Protein AF-A0A0N4U689-F1 (afdb_monomer)

InterPro domains:
  IPR001452 SH3 domain [PF00018] (206-251)
  IPR001452 SH3 domain [PR00452] (203-213)
  IPR001452 SH3 domain [PR00452] (217-232)
  IPR001452 SH3 domain [PR00452] (234-243)
  IPR001452 SH3 domain [PR00452] (245-257)
  IPR001452 SH3 domain [PS50002] (200-259)
  IPR001452 SH3 domain [SM00326] (203-258)
  IPR002014 VHS domain [PF00790] (9-142)
  IPR002014 VHS domain [PS50179] (18-147)
  IPR002014 VHS domain [SM00288] (11-143)
  IPR008942 ENTH/VHS [G3DSA:1.25.40.90] (4-164)
  IPR008942 ENTH/VHS [SSF48464] (10-146)
  IPR036028 SH3-like domain superfamily [SSF50044] (187-255)
  IPR050670 Signal Transducing Adapter Molecule [PTHR45929] (1-345)

Nearest PDB structures (foldseek):
  3ldz-assembly4_D  TM=9.264E-01  e=2.600E-11  Homo sapiens
  8dgo-assembly1_B  TM=8.936E-01  e=4.960E-05  Homo sapiens
  5vei-assembly1_A  TM=6.795E-01  e=3.810E-05  Homo sapiens
  2ed0-assembly1_A  TM=6.882E-01  e=1.584E-04  Homo sapiens
  2dx1-assembly1_A  TM=6.577E-01  e=4.096E-04  Homo sapiens

Structure (mmCIF, N/CA/C/O backbone):
data_AF-A0A0N4U689-F1
#
_entry.id   AF-A0A0N4U689-F1
#
loop_
_atom_site.group_PDB
_atom_site.id
_atom_site.type_symbol
_atom_site.label_atom_id
_atom_site.label_alt_id
_atom_site.label_comp_id
_atom_site.label_asym_id
_atom_site.label_entity_id
_atom_site.label_seq_id
_atom_site.pdbx_PDB_ins_code
_atom_site.Cartn_x
_atom_site.Cartn_y
_atom_site.Cartn_z
_atom_site.occupancy
_atom_site.B_iso_or_equiv
_atom_site.auth_seq_id
_atom_site.auth_comp_id
_atom_site.auth_asym_id
_atom_site.auth_atom_id
_atom_site.pdbx_PDB_model_num
ATOM 1 N N . MET A 1 1 ? -44.168 -10.523 7.887 1.00 41.53 1 MET A N 1
ATOM 2 C CA . MET A 1 1 ? -43.590 -9.314 8.520 1.00 41.53 1 MET A CA 1
ATOM 3 C C . MET A 1 1 ? -42.091 -9.529 8.543 1.00 41.53 1 MET A C 1
ATOM 5 O O . MET A 1 1 ? -41.741 -10.674 8.800 1.00 41.53 1 MET A O 1
ATOM 9 N N . PRO A 1 2 ? -41.215 -8.581 8.174 1.00 37.50 2 PRO A N 1
ATOM 10 C CA . PRO A 1 2 ? -39.801 -8.919 8.052 1.00 37.50 2 PRO A CA 1
ATOM 11 C C . PRO A 1 2 ? -39.269 -9.300 9.444 1.00 37.50 2 PRO A C 1
ATOM 13 O O . PRO A 1 2 ? -39.225 -8.479 10.349 1.00 37.50 2 PRO A O 1
ATOM 16 N N . ILE A 1 3 ? -38.989 -10.596 9.617 1.00 51.38 3 ILE A N 1
ATOM 17 C CA . ILE A 1 3 ? -38.596 -11.268 10.872 1.00 51.38 3 ILE A CA 1
ATOM 18 C C . ILE A 1 3 ? -37.068 -11.225 11.079 1.00 51.38 3 ILE A C 1
ATOM 20 O O . ILE A 1 3 ? -36.559 -11.701 12.088 1.00 51.38 3 ILE A O 1
ATOM 24 N N . PHE A 1 4 ? -36.319 -10.595 10.173 1.00 46.69 4 PHE A N 1
ATOM 25 C CA . PHE A 1 4 ? -34.881 -10.392 10.324 1.00 46.69 4 PHE A CA 1
ATOM 26 C C . PHE A 1 4 ? -34.615 -8.981 10.846 1.00 46.69 4 PHE A C 1
ATOM 28 O O . PHE A 1 4 ? -34.836 -7.988 10.157 1.00 46.69 4 PHE A O 1
ATOM 35 N N . GLY A 1 5 ? -34.219 -8.920 12.119 1.00 40.44 5 GLY A N 1
ATOM 36 C CA . GLY A 1 5 ? -34.051 -7.700 12.895 1.00 40.44 5 GLY A CA 1
ATOM 37 C C . GLY A 1 5 ? -32.693 -7.053 12.672 1.00 40.44 5 GLY A C 1
ATOM 38 O O . GLY A 1 5 ? -31.838 -7.087 13.554 1.00 40.44 5 GLY A O 1
ATOM 39 N N . GLU A 1 6 ? -32.518 -6.415 11.521 1.00 55.72 6 GLU A N 1
ATOM 40 C CA . GLU A 1 6 ? -31.527 -5.352 11.405 1.00 55.72 6 GLU A CA 1
ATOM 41 C C . GLU A 1 6 ? -32.158 -4.057 11.909 1.00 55.72 6 GLU A C 1
ATOM 43 O O . GLU A 1 6 ? -33.151 -3.575 11.366 1.00 55.72 6 GLU A O 1
ATOM 48 N N . ALA A 1 7 ? -31.607 -3.507 12.991 1.00 62.03 7 ALA A N 1
ATOM 49 C CA . ALA A 1 7 ? -32.015 -2.203 13.486 1.00 62.03 7 ALA A CA 1
ATOM 50 C C . ALA A 1 7 ? -31.823 -1.169 12.367 1.00 62.03 7 ALA A C 1
ATOM 52 O O . ALA A 1 7 ? -30.694 -0.871 11.976 1.00 62.03 7 ALA A O 1
ATOM 53 N N . THR A 1 8 ? -32.930 -0.645 11.838 1.00 77.19 8 THR A N 1
ATOM 54 C CA . THR A 1 8 ? -32.916 0.448 10.864 1.00 77.19 8 THR A CA 1
ATOM 55 C C . THR A 1 8 ? -32.289 1.664 11.524 1.00 77.19 8 THR A C 1
ATOM 57 O O . THR A 1 8 ? -32.788 2.162 12.540 1.00 77.19 8 THR A O 1
ATOM 60 N N . SER A 1 9 ? -31.170 2.116 10.976 1.00 84.94 9 SER A N 1
ATOM 61 C CA . SER A 1 9 ? -30.477 3.294 11.463 1.00 84.94 9 SER A CA 1
ATOM 62 C C . SER A 1 9 ? -31.098 4.543 10.849 1.00 84.94 9 SER A C 1
ATOM 64 O O . SER A 1 9 ? -31.344 4.565 9.645 1.00 84.94 9 SER A O 1
ATOM 66 N N . PRO A 1 10 ? -31.285 5.634 11.616 1.00 90.50 10 PRO A N 1
ATOM 67 C CA . PRO A 1 10 ? -31.720 6.912 11.050 1.00 90.50 10 PRO A CA 1
ATOM 68 C C . PRO A 1 10 ? -30.698 7.522 10.069 1.00 90.50 10 PRO A C 1
ATOM 70 O O . PRO A 1 10 ? -30.990 8.549 9.457 1.00 90.50 10 PRO A O 1
ATOM 73 N N . TYR A 1 11 ? -29.508 6.922 9.948 1.00 93.62 11 TYR A N 1
ATOM 74 C CA . TYR A 1 11 ? -28.463 7.303 9.003 1.00 93.62 11 TYR A CA 1
ATOM 75 C C . TYR A 1 11 ? -28.452 6.453 7.727 1.00 93.62 11 TYR A C 1
ATOM 77 O O . TYR A 1 11 ? -27.775 6.860 6.789 1.00 93.62 11 TYR A O 1
ATOM 85 N N . ASP A 1 12 ? -29.183 5.327 7.664 1.00 93.38 12 ASP A N 1
ATOM 86 C CA . ASP A 1 12 ? -29.122 4.388 6.528 1.00 93.38 12 ASP A CA 1
ATOM 87 C C . ASP A 1 12 ? -29.391 5.119 5.194 1.00 93.38 12 ASP A C 1
ATOM 89 O O . ASP A 1 12 ? -28.555 5.070 4.294 1.00 93.38 12 ASP A O 1
ATOM 93 N N . GLU A 1 13 ? -30.475 5.900 5.104 1.00 93.06 13 GLU A N 1
ATOM 94 C CA . GLU A 1 13 ? -30.850 6.638 3.882 1.00 93.06 13 GLU A CA 1
ATOM 95 C C . GLU A 1 13 ? -29.809 7.688 3.459 1.00 93.06 13 GLU A C 1
ATOM 97 O O . GLU A 1 13 ? -29.522 7.863 2.275 1.00 93.06 13 GLU A O 1
ATOM 102 N N . ILE A 1 14 ? -29.230 8.414 4.421 1.00 93.75 14 ILE A N 1
ATOM 103 C CA . ILE A 1 14 ? -28.292 9.506 4.119 1.00 93.75 14 ILE A CA 1
ATOM 104 C C . ILE A 1 14 ? -26.927 8.935 3.728 1.00 93.75 14 ILE A C 1
ATOM 106 O O . ILE A 1 14 ? -26.300 9.413 2.784 1.00 93.75 14 ILE A O 1
ATOM 110 N N . VAL A 1 15 ? -26.487 7.879 4.416 1.00 95.50 15 VAL A N 1
ATOM 111 C CA . VAL A 1 15 ? -25.251 7.162 4.096 1.00 95.50 15 VAL A CA 1
ATOM 112 C C . VAL A 1 15 ? -25.365 6.488 2.728 1.00 95.50 15 VAL A C 1
ATOM 114 O O . VAL A 1 15 ? -24.434 6.585 1.930 1.00 95.50 15 VAL A O 1
ATOM 117 N N . GLU A 1 16 ? -26.502 5.867 2.408 1.00 94.75 16 GLU A N 1
ATOM 118 C CA . GLU A 1 16 ? -26.763 5.296 1.083 1.00 94.75 16 GLU A CA 1
ATOM 119 C C . GLU A 1 16 ? -26.727 6.365 -0.013 1.00 94.75 16 GLU A C 1
ATOM 121 O O . GLU A 1 16 ? -26.077 6.163 -1.034 1.00 94.75 16 GLU A O 1
ATOM 126 N N . LYS A 1 17 ? -27.319 7.540 0.227 1.00 94.31 17 LYS A N 1
ATOM 127 C CA . LYS A 1 17 ? -27.291 8.661 -0.722 1.00 94.31 17 LYS A CA 1
ATOM 128 C C . LYS A 1 17 ? -25.875 9.163 -1.026 1.00 94.31 17 LYS A C 1
ATOM 130 O O . LYS A 1 17 ? -25.593 9.522 -2.164 1.00 94.31 17 LYS A O 1
ATOM 135 N N . VAL A 1 18 ? -24.995 9.214 -0.025 1.00 94.62 18 VAL A N 1
ATOM 136 C CA . VAL A 1 18 ? -23.594 9.658 -0.186 1.00 94.62 18 VAL A CA 1
ATOM 137 C C . VAL A 1 18 ? -22.709 8.587 -0.822 1.00 94.62 18 VAL A C 1
ATOM 139 O O . VAL A 1 18 ? -21.684 8.901 -1.420 1.00 94.62 18 VAL A O 1
ATOM 142 N N . THR A 1 19 ? -23.107 7.323 -0.708 1.00 94.81 19 THR A N 1
ATOM 143 C CA . THR A 1 19 ? -22.341 6.167 -1.188 1.00 94.81 19 THR A CA 1
ATOM 144 C C . THR A 1 19 ? -23.063 5.430 -2.313 1.00 94.81 19 THR A C 1
ATOM 146 O O . THR A 1 19 ? -22.862 4.230 -2.491 1.00 94.81 19 THR A O 1
ATOM 149 N N . ALA A 1 20 ? -23.944 6.109 -3.047 1.00 93.19 20 ALA A N 1
ATOM 150 C CA . ALA A 1 20 ? -24.713 5.493 -4.118 1.00 93.19 20 ALA A CA 1
ATOM 151 C C . ALA A 1 20 ? -23.793 5.109 -5.285 1.00 93.19 20 ALA A C 1
ATOM 153 O O . ALA A 1 20 ? -22.862 5.839 -5.617 1.00 93.19 20 ALA A O 1
ATOM 154 N N . GLU A 1 21 ? -24.096 3.999 -5.958 1.00 90.88 21 GLU A N 1
ATOM 155 C CA . GLU A 1 21 ? -23.373 3.543 -7.161 1.00 90.88 21 GLU A CA 1
ATOM 156 C C . GLU A 1 21 ? -23.390 4.603 -8.276 1.00 90.88 21 GLU A C 1
ATOM 158 O O . GLU A 1 21 ? -22.485 4.689 -9.097 1.00 90.88 21 GLU A O 1
ATOM 163 N N . THR A 1 22 ? -24.417 5.458 -8.272 1.00 90.31 22 THR A N 1
ATOM 164 C CA . THR A 1 22 ? -24.600 6.560 -9.220 1.00 90.31 22 THR A CA 1
ATOM 165 C C . THR A 1 22 ? -23.730 7.785 -8.928 1.00 90.31 22 THR A C 1
ATOM 167 O O . THR A 1 22 ? -23.701 8.711 -9.736 1.00 90.31 22 THR A O 1
ATOM 170 N N . CYS A 1 23 ? -23.078 7.864 -7.764 1.00 88.25 23 CYS A N 1
ATOM 171 C CA . CYS A 1 23 ? -22.221 8.995 -7.417 1.00 88.25 23 CYS A CA 1
ATOM 172 C C . CYS A 1 23 ? -20.926 8.931 -8.228 1.00 88.25 23 CYS A C 1
ATOM 174 O O . CYS A 1 23 ? -20.168 7.984 -8.096 1.00 88.25 23 CYS A O 1
ATOM 176 N N . THR A 1 24 ? -20.621 9.948 -9.030 1.00 85.38 24 THR A N 1
ATOM 177 C CA . THR A 1 24 ? -19.368 9.993 -9.807 1.00 85.38 24 THR A CA 1
ATOM 178 C C . THR A 1 24 ? -18.160 10.443 -8.980 1.00 85.38 24 THR A C 1
ATOM 180 O O . THR A 1 24 ? -17.025 10.183 -9.362 1.00 85.38 24 THR A O 1
ATOM 183 N N . SER A 1 25 ? -18.392 11.140 -7.866 1.00 88.38 25 SER A N 1
ATOM 184 C CA . SER A 1 25 ? -17.370 11.697 -6.971 1.00 88.38 25 SER A CA 1
ATOM 185 C C . SER A 1 25 ? -17.923 11.898 -5.554 1.00 88.38 25 SER A C 1
ATOM 187 O O . SER A 1 25 ? -19.132 11.777 -5.328 1.00 88.38 25 SER A O 1
ATOM 189 N N . GLU A 1 26 ? -17.055 12.209 -4.585 1.00 90.81 26 GLU A N 1
ATOM 190 C CA . GLU A 1 26 ? -17.475 12.514 -3.216 1.00 90.81 26 GLU A CA 1
ATOM 191 C C . GLU A 1 26 ? -18.339 13.782 -3.131 1.00 90.81 26 GLU A C 1
ATOM 193 O O . GLU A 1 26 ? -17.910 14.891 -3.460 1.00 90.81 26 GLU A O 1
ATOM 198 N N . ASN A 1 27 ? -19.553 13.644 -2.592 1.00 92.19 27 ASN A N 1
ATOM 199 C CA . ASN A 1 27 ? -20.404 14.785 -2.267 1.00 92.19 27 ASN A CA 1
ATOM 200 C C . ASN A 1 27 ? -20.046 15.341 -0.879 1.00 92.19 27 ASN A C 1
ATOM 202 O O . ASN A 1 27 ? -20.674 14.999 0.124 1.00 92.19 27 ASN A O 1
ATOM 206 N N . TRP A 1 28 ? -19.025 16.200 -0.829 1.00 93.81 28 TRP A N 1
ATOM 207 C CA . TRP A 1 28 ? -18.498 16.758 0.422 1.00 93.81 28 TRP A CA 1
ATOM 208 C C . TRP A 1 28 ? -19.529 17.523 1.254 1.00 93.81 28 TRP A C 1
ATOM 210 O O . TRP A 1 28 ? -19.467 17.457 2.477 1.00 93.81 28 TRP A O 1
ATOM 220 N N . ALA A 1 29 ? -20.505 18.184 0.625 1.00 93.50 29 ALA A N 1
ATOM 221 C CA . ALA A 1 29 ? -21.573 18.871 1.351 1.00 93.50 29 ALA A CA 1
ATOM 222 C C . ALA A 1 29 ? -22.407 17.879 2.179 1.00 93.50 29 ALA A C 1
ATOM 224 O O . ALA A 1 29 ? -22.519 18.025 3.391 1.00 93.50 29 ALA A O 1
ATOM 225 N N . LEU A 1 30 ? -22.896 16.806 1.547 1.00 93.56 30 LEU A N 1
ATOM 226 C CA . LEU A 1 30 ? -23.662 15.776 2.254 1.00 93.56 30 LEU A CA 1
ATOM 227 C C . LEU A 1 30 ? -22.810 15.002 3.267 1.00 93.56 30 LEU A C 1
ATOM 229 O O . LEU A 1 30 ? -23.316 14.599 4.309 1.00 93.56 30 LEU A O 1
ATOM 233 N N . ILE A 1 31 ? -21.525 14.782 2.973 1.00 95.25 31 ILE A N 1
ATOM 234 C CA . ILE A 1 31 ? -20.594 14.148 3.913 1.00 95.25 31 ILE A CA 1
ATOM 235 C C . ILE A 1 31 ? -20.477 14.985 5.195 1.00 95.25 31 ILE A C 1
ATOM 237 O O . ILE A 1 31 ? -20.585 14.431 6.288 1.00 95.25 31 ILE A O 1
ATOM 241 N N . LEU A 1 32 ? -20.277 16.300 5.075 1.00 94.56 32 LEU A N 1
ATOM 242 C CA . LEU A 1 32 ? -20.156 17.198 6.227 1.00 94.56 32 LEU A CA 1
ATOM 243 C C . LEU A 1 32 ? -21.480 17.331 6.994 1.00 94.56 32 LEU A C 1
ATOM 245 O O . LEU A 1 32 ? -21.461 17.293 8.222 1.00 94.56 32 LEU A O 1
ATOM 249 N N . ASP A 1 33 ? -22.624 17.339 6.302 1.00 94.75 33 ASP A N 1
ATOM 250 C CA . ASP A 1 33 ? -23.943 17.300 6.950 1.00 94.75 33 ASP A CA 1
ATOM 251 C C . ASP A 1 33 ? -24.122 16.035 7.819 1.00 94.75 33 ASP A C 1
ATOM 253 O O . ASP A 1 33 ? -24.693 16.089 8.915 1.00 94.75 33 ASP A O 1
ATOM 257 N N . ILE A 1 34 ? -23.623 14.873 7.361 1.00 95.12 34 ILE A N 1
ATOM 258 C CA . ILE A 1 34 ? -23.613 13.645 8.176 1.00 95.12 34 ILE A CA 1
ATOM 259 C C . ILE A 1 34 ? -22.704 13.836 9.397 1.00 95.12 34 ILE A C 1
ATOM 261 O O . ILE A 1 34 ? -23.113 13.467 10.501 1.00 95.12 34 ILE A O 1
ATOM 265 N N . CYS A 1 35 ? -21.510 14.416 9.231 1.00 94.81 35 CYS A N 1
ATOM 266 C CA . CYS A 1 35 ? -20.582 14.682 10.336 1.00 94.81 35 CYS A CA 1
ATOM 267 C C . CYS A 1 35 ? -21.215 15.554 11.429 1.00 94.81 35 CYS A C 1
ATOM 269 O O . CYS A 1 35 ? -21.102 15.223 12.614 1.00 94.81 35 CYS A O 1
ATOM 271 N N . ASP A 1 36 ? -21.930 16.613 11.052 1.00 94.75 36 ASP A N 1
ATOM 272 C CA . ASP A 1 36 ? -22.624 17.495 11.994 1.00 94.75 36 ASP A CA 1
ATOM 273 C C . ASP A 1 36 ? -23.737 16.751 12.741 1.00 94.75 36 ASP A C 1
ATOM 275 O O . ASP A 1 36 ? -23.842 16.830 13.970 1.00 94.75 36 ASP A O 1
ATOM 279 N N . ARG A 1 37 ? -24.532 15.944 12.026 1.00 94.38 37 ARG A N 1
ATOM 280 C CA . ARG A 1 37 ? -25.612 15.151 12.632 1.00 94.38 37 ARG A CA 1
ATOM 281 C C . ARG A 1 37 ? -25.087 14.080 13.589 1.00 94.38 37 ARG A C 1
ATOM 283 O O . ARG A 1 37 ? -25.679 13.855 14.642 1.00 94.38 37 ARG A O 1
ATOM 290 N N . VAL A 1 38 ? -24.003 13.394 13.231 1.00 94.75 38 VAL A N 1
ATOM 291 C CA . VAL A 1 38 ? -23.359 12.397 14.104 1.00 94.75 38 VAL A CA 1
ATOM 292 C C . VAL A 1 38 ? -22.794 13.067 15.353 1.00 94.75 38 VAL A C 1
ATOM 294 O O . VAL A 1 38 ? -22.980 12.551 16.453 1.00 94.75 38 VAL A O 1
ATOM 297 N N . SER A 1 39 ? -22.173 14.237 15.198 1.00 92.69 39 SER A N 1
ATOM 298 C CA . SER A 1 39 ? -21.602 14.995 16.315 1.00 92.69 39 SER A CA 1
ATOM 299 C C . SER A 1 39 ? -22.676 15.511 17.280 1.00 92.69 39 SER A C 1
ATOM 301 O O . SER A 1 39 ? -22.456 15.499 18.491 1.00 92.69 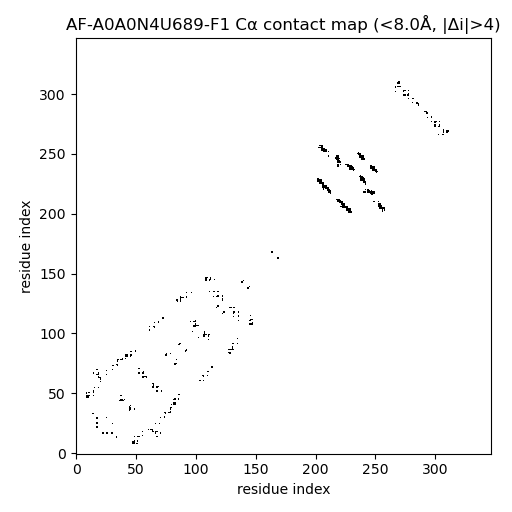39 SER A O 1
ATOM 303 N N . ALA A 1 40 ? -23.854 15.896 16.776 1.00 93.19 40 ALA A N 1
ATOM 304 C CA . ALA A 1 40 ? -24.993 16.313 17.599 1.00 93.19 40 ALA A CA 1
ATOM 305 C C . ALA A 1 40 ? -25.621 15.158 18.406 1.00 93.19 40 ALA A C 1
ATOM 307 O O . ALA A 1 40 ? -26.038 15.352 19.546 1.00 93.19 40 ALA A O 1
ATOM 308 N N . ASP A 1 41 ? -25.663 13.949 17.837 1.00 92.06 41 ASP A N 1
ATOM 309 C CA . ASP A 1 41 ? -26.240 12.755 18.476 1.00 92.06 41 ASP A CA 1
ATOM 310 C C . ASP A 1 41 ? -25.231 11.989 19.371 1.00 92.06 41 ASP A C 1
ATOM 312 O O . ASP A 1 41 ? -25.570 10.954 19.971 1.00 92.06 41 ASP A O 1
ATOM 316 N N . HIS A 1 42 ? -23.993 12.490 19.483 1.00 88.75 42 HIS A N 1
ATOM 317 C CA . HIS A 1 42 ? -22.900 11.948 20.299 1.00 88.75 42 HIS A CA 1
ATOM 318 C C . HIS A 1 42 ? -22.707 10.426 20.104 1.00 88.75 42 HIS A C 1
ATOM 320 O O . HIS A 1 42 ? -22.777 9.894 18.996 1.00 88.75 42 HIS A O 1
ATOM 326 N N . SER A 1 43 ? -22.507 9.680 21.199 1.00 89.75 43 SER A N 1
ATOM 327 C CA . SER A 1 43 ? -22.243 8.235 21.178 1.00 89.75 43 SER A CA 1
ATOM 328 C C . SER A 1 43 ? -23.345 7.410 20.499 1.00 89.75 43 SER A C 1
ATOM 330 O O . SER A 1 43 ? -23.043 6.404 19.856 1.00 89.75 43 SER A O 1
ATOM 332 N N . LYS A 1 44 ? -24.619 7.822 20.599 1.00 91.31 44 LYS A N 1
ATOM 333 C CA . LYS A 1 44 ? -25.716 7.118 19.917 1.00 91.31 44 LYS A CA 1
ATOM 334 C C . LYS A 1 44 ? -25.634 7.340 18.407 1.00 91.31 44 LYS A C 1
ATOM 336 O O . LYS A 1 44 ? -25.784 6.379 17.655 1.00 91.31 44 LYS A O 1
ATOM 341 N N . GLY A 1 45 ? -25.375 8.577 17.985 1.00 92.06 45 GLY A N 1
ATOM 342 C CA . GLY A 1 45 ? -25.167 8.928 16.582 1.00 92.06 45 GLY A CA 1
ATOM 343 C C . GLY A 1 45 ? -24.014 8.148 15.967 1.00 92.06 45 GLY A C 1
ATOM 344 O O . GLY A 1 45 ? -24.192 7.483 14.947 1.00 92.06 45 GLY A O 1
ATOM 345 N N . ALA A 1 46 ? -22.871 8.137 16.657 1.00 93.19 46 ALA A N 1
ATOM 346 C CA . ALA A 1 46 ? -21.672 7.420 16.240 1.00 93.19 46 ALA A CA 1
ATOM 347 C C . ALA A 1 46 ? -21.935 5.933 15.974 1.00 93.19 46 ALA A C 1
ATOM 349 O O . ALA A 1 46 ? -21.650 5.439 14.884 1.00 93.19 46 ALA A O 1
ATOM 350 N N . LYS A 1 47 ? -22.552 5.234 16.935 1.00 92.81 47 LYS A N 1
ATOM 351 C CA . LYS A 1 47 ? -22.867 3.807 16.809 1.00 92.81 47 LYS A CA 1
ATOM 352 C C . LYS A 1 47 ? -23.815 3.512 15.648 1.00 92.81 47 LYS A C 1
ATOM 354 O O . LYS A 1 47 ? -23.572 2.603 14.858 1.00 92.81 47 LYS A O 1
ATOM 359 N N . MET A 1 48 ? -24.900 4.277 15.528 1.00 92.88 48 MET A N 1
ATOM 360 C CA . MET A 1 48 ? -25.903 4.049 14.484 1.00 92.88 48 MET A CA 1
ATOM 361 C C . MET A 1 48 ? -25.359 4.377 13.084 1.00 92.88 48 MET A C 1
ATOM 363 O O . MET A 1 48 ? -25.613 3.635 12.131 1.00 92.88 48 MET A O 1
ATOM 367 N N . CYS A 1 49 ? -24.569 5.445 12.952 1.00 94.81 49 CYS A N 1
ATOM 368 C CA . CYS A 1 49 ? -23.909 5.801 11.699 1.00 94.81 49 CYS A CA 1
ATOM 369 C C . CYS A 1 49 ? -22.870 4.749 11.292 1.00 94.81 49 CYS A C 1
ATOM 371 O O . CYS A 1 49 ? -22.890 4.285 10.151 1.00 94.81 49 CYS A O 1
ATOM 373 N N . LEU A 1 50 ? -22.035 4.281 12.229 1.00 94.75 50 LEU A N 1
ATOM 374 C CA . LEU A 1 50 ? -21.032 3.256 11.939 1.00 94.75 50 LEU A CA 1
ATOM 375 C C . LEU A 1 50 ? -21.662 1.936 11.476 1.00 94.75 50 LEU A C 1
ATOM 377 O O . LEU A 1 50 ? -21.151 1.306 10.551 1.00 94.75 50 LEU A O 1
ATOM 381 N N . LEU A 1 51 ? -22.807 1.544 12.047 1.00 93.69 51 LEU A N 1
ATOM 382 C CA . LEU A 1 51 ? -23.583 0.399 11.555 1.00 93.69 51 LEU A CA 1
ATOM 383 C C . LEU A 1 51 ? -24.020 0.582 10.094 1.00 93.69 51 LEU A C 1
ATOM 385 O O . LEU A 1 51 ? -23.943 -0.363 9.312 1.00 93.69 51 LEU A O 1
ATOM 389 N N . SER A 1 52 ? -24.431 1.795 9.715 1.00 94.62 52 SER A N 1
ATOM 390 C CA . SER A 1 52 ? -24.853 2.113 8.340 1.00 94.62 52 SER A CA 1
ATOM 391 C C . SER A 1 52 ? -23.660 2.048 7.376 1.00 94.62 52 SER A C 1
ATOM 393 O O . SER A 1 52 ? -23.745 1.454 6.304 1.00 94.62 52 SER A O 1
ATOM 395 N N . ILE A 1 53 ? -22.502 2.576 7.790 1.00 96.06 53 ILE A N 1
ATOM 396 C CA . ILE A 1 53 ? -21.248 2.511 7.024 1.00 96.06 53 ILE A CA 1
ATOM 397 C C . ILE A 1 53 ? -20.785 1.066 6.856 1.00 96.06 53 ILE A C 1
ATOM 399 O O . ILE A 1 53 ? -20.412 0.673 5.755 1.00 96.06 53 ILE A O 1
ATOM 403 N N . LYS A 1 54 ? -20.861 0.242 7.909 1.00 94.94 54 LYS A N 1
ATOM 404 C CA . LYS A 1 54 ? -20.489 -1.178 7.847 1.00 94.94 54 LYS A CA 1
ATOM 405 C C . LYS A 1 54 ? -21.287 -1.942 6.785 1.00 94.94 54 LYS A C 1
ATOM 407 O O . LYS A 1 54 ? -20.713 -2.786 6.094 1.00 94.94 54 LYS A O 1
ATOM 412 N N . LYS A 1 55 ? -22.580 -1.634 6.618 1.00 94.50 55 LYS A N 1
ATOM 413 C CA . LYS A 1 55 ? -23.400 -2.203 5.534 1.00 94.50 55 LYS A CA 1
ATOM 414 C C . LYS A 1 55 ? -22.834 -1.826 4.159 1.00 94.50 55 LYS A C 1
ATOM 416 O O . LYS A 1 55 ? -22.678 -2.697 3.310 1.00 94.50 55 LYS A O 1
ATOM 421 N N . ARG A 1 56 ? -22.459 -0.556 3.951 1.00 94.94 56 ARG A N 1
ATOM 422 C CA . ARG A 1 56 ? -21.882 -0.073 2.678 1.00 94.94 56 ARG A CA 1
ATOM 423 C C . ARG A 1 56 ? -20.458 -0.582 2.423 1.00 94.94 56 ARG A C 1
ATOM 425 O O . ARG A 1 56 ? -20.121 -0.866 1.281 1.00 94.94 56 ARG A O 1
ATOM 432 N N . LEU A 1 57 ? -19.642 -0.790 3.459 1.00 95.62 57 LEU A N 1
ATOM 433 C CA . LEU A 1 57 ? -18.316 -1.416 3.327 1.00 95.62 57 LEU A CA 1
ATOM 434 C C . LEU A 1 57 ? -18.393 -2.880 2.863 1.00 95.62 57 LEU A C 1
ATOM 436 O O . LEU A 1 57 ? -17.438 -3.396 2.286 1.00 95.62 57 LEU A O 1
ATOM 440 N N . ASN A 1 58 ? -19.525 -3.548 3.093 1.00 94.12 58 ASN A N 1
ATOM 441 C CA . ASN A 1 58 ? -19.803 -4.913 2.639 1.00 94.12 58 ASN A CA 1
ATOM 442 C C . ASN A 1 58 ? -20.617 -4.981 1.344 1.00 94.12 58 ASN A C 1
ATOM 444 O O . ASN A 1 58 ? -21.145 -6.036 0.992 1.00 94.12 58 ASN A O 1
ATOM 448 N N . HIS A 1 59 ? -20.700 -3.866 0.621 1.00 93.75 59 HIS A N 1
ATOM 449 C CA . HIS A 1 59 ? -21.322 -3.836 -0.689 1.00 93.75 59 HIS A CA 1
ATOM 450 C C . HIS A 1 59 ? -20.517 -4.649 -1.718 1.00 93.75 59 HIS A C 1
ATOM 452 O O . HIS A 1 59 ? -19.321 -4.874 -1.552 1.00 93.75 59 HIS A O 1
ATOM 458 N N . ARG A 1 60 ? -21.176 -5.108 -2.788 1.00 92.00 60 ARG A N 1
ATOM 459 C CA . ARG A 1 60 ? -20.527 -5.888 -3.861 1.00 92.00 60 ARG A CA 1
ATOM 460 C C . ARG A 1 60 ? -19.685 -5.026 -4.797 1.00 92.00 60 ARG A C 1
ATOM 462 O O . ARG A 1 60 ? -18.676 -5.492 -5.311 1.00 92.00 60 ARG A O 1
ATOM 469 N N . ASP A 1 61 ? -20.129 -3.796 -5.024 1.00 91.25 61 ASP A N 1
ATOM 470 C CA . ASP A 1 61 ? -19.453 -2.826 -5.883 1.00 91.25 61 ASP A CA 1
ATOM 471 C C . ASP A 1 61 ? -18.269 -2.162 -5.146 1.00 91.25 61 ASP A C 1
ATOM 473 O O . ASP A 1 61 ? -18.504 -1.478 -4.142 1.00 91.25 61 ASP A O 1
ATOM 477 N N . PRO A 1 62 ? -17.017 -2.309 -5.631 1.00 92.62 62 PRO A N 1
ATOM 478 C CA . PRO A 1 62 ? -15.847 -1.637 -5.068 1.00 92.62 62 PRO A CA 1
ATOM 479 C C . PRO A 1 62 ? -15.985 -0.115 -4.997 1.00 92.62 62 PRO A C 1
ATOM 481 O O . PRO A 1 62 ? -15.474 0.491 -4.057 1.00 92.62 62 PRO A O 1
ATOM 484 N N . HIS A 1 63 ? -16.690 0.508 -5.943 1.00 92.56 63 HIS A N 1
ATOM 485 C CA . HIS A 1 63 ? -16.879 1.959 -5.973 1.00 92.56 63 HIS A CA 1
ATOM 486 C C . HIS A 1 63 ? -17.660 2.461 -4.753 1.00 92.56 63 HIS A C 1
ATOM 488 O O . HIS A 1 63 ? -17.232 3.384 -4.056 1.00 92.56 63 HIS A O 1
ATOM 494 N N . VAL A 1 64 ? -18.748 1.769 -4.404 1.00 95.12 64 VAL A N 1
ATOM 495 C CA . VAL A 1 64 ? -19.522 2.032 -3.180 1.00 95.12 64 VAL A CA 1
ATOM 496 C C . VAL A 1 64 ? -18.652 1.903 -1.930 1.00 95.12 64 VAL A C 1
ATOM 498 O O . VAL A 1 64 ? -18.742 2.737 -1.026 1.00 95.12 64 VAL A O 1
ATOM 501 N N . ILE A 1 65 ? -17.784 0.887 -1.879 1.00 96.00 65 ILE A N 1
ATOM 502 C CA . ILE A 1 65 ? -16.867 0.683 -0.750 1.00 96.00 65 ILE A CA 1
ATOM 503 C C . ILE A 1 65 ? -15.871 1.848 -0.656 1.00 96.00 65 ILE A C 1
ATOM 505 O O . ILE A 1 65 ? -15.637 2.363 0.436 1.00 96.00 65 ILE A O 1
ATOM 509 N N . LEU A 1 66 ? -15.317 2.310 -1.782 1.00 95.25 66 LEU A N 1
ATOM 510 C CA . LEU A 1 66 ? -14.395 3.450 -1.819 1.00 95.25 66 LEU A CA 1
ATOM 511 C C . LEU A 1 66 ? -15.052 4.748 -1.328 1.00 95.25 66 LEU A C 1
ATOM 513 O O . LEU A 1 66 ? -14.396 5.511 -0.613 1.00 95.25 66 LEU A O 1
ATOM 517 N N . LEU A 1 67 ? -16.322 4.992 -1.668 1.00 95.75 67 LEU A N 1
ATOM 518 C CA . LEU A 1 67 ? -17.095 6.132 -1.157 1.00 95.75 67 LEU A CA 1
ATOM 519 C C . LEU A 1 67 ? -17.395 5.990 0.341 1.00 95.75 67 LEU A C 1
ATOM 521 O O . LEU A 1 67 ? -17.266 6.956 1.094 1.00 95.75 67 LEU A O 1
ATOM 525 N N . ALA A 1 68 ? -17.738 4.783 0.799 1.00 97.06 68 ALA A N 1
ATOM 526 C CA . ALA A 1 68 ? -17.948 4.502 2.218 1.00 97.06 68 ALA A CA 1
ATOM 527 C C . ALA A 1 68 ? -16.665 4.710 3.043 1.00 97.06 68 ALA A C 1
ATOM 529 O O . ALA A 1 68 ? -16.734 5.243 4.150 1.00 97.06 68 ALA A O 1
ATOM 530 N N . LEU A 1 69 ? -15.496 4.365 2.491 1.00 96.62 69 LEU A N 1
ATOM 531 C CA . LEU A 1 69 ? -14.191 4.659 3.089 1.00 96.62 69 LEU A CA 1
ATOM 532 C C . LEU A 1 69 ? -13.898 6.170 3.137 1.00 96.62 69 LEU A C 1
ATOM 534 O O . LEU A 1 69 ? -13.399 6.641 4.157 1.00 96.62 69 LEU A O 1
ATOM 538 N N . SER A 1 70 ? -14.243 6.943 2.095 1.00 95.50 70 SER A N 1
ATOM 539 C CA . SER A 1 70 ? -14.137 8.419 2.130 1.00 95.50 70 SER A CA 1
ATOM 540 C C . SER A 1 70 ? -15.018 9.025 3.228 1.00 95.50 70 SER A C 1
ATOM 542 O O . SER A 1 70 ? -14.565 9.881 3.988 1.00 95.50 70 SER A O 1
ATOM 544 N N . LEU A 1 71 ? -16.268 8.563 3.346 1.00 96.81 71 LEU A N 1
ATOM 545 C CA . LEU A 1 71 ? -17.189 9.006 4.395 1.00 96.81 71 LEU A CA 1
ATOM 546 C C . LEU A 1 71 ? -16.659 8.657 5.793 1.00 96.81 71 LEU A C 1
ATOM 548 O O . LEU A 1 71 ? -16.691 9.494 6.693 1.00 96.81 71 LEU A O 1
ATOM 552 N N . LEU A 1 72 ? -16.139 7.441 5.966 1.00 96.94 72 LEU A N 1
ATOM 553 C CA . LEU A 1 72 ? -15.539 6.988 7.216 1.00 96.94 72 LEU A CA 1
ATOM 554 C C . LEU A 1 72 ? -14.326 7.846 7.621 1.00 96.94 72 LEU A C 1
ATOM 556 O O . LEU A 1 72 ? -14.244 8.252 8.781 1.00 96.94 72 LEU A O 1
ATOM 560 N N . ASP A 1 73 ? -13.412 8.152 6.690 1.00 95.81 73 ASP A N 1
ATOM 561 C CA . ASP A 1 73 ? -12.280 9.053 6.960 1.00 95.81 73 ASP A CA 1
ATOM 562 C C . ASP A 1 73 ? -12.762 10.461 7.315 1.00 95.81 73 ASP A C 1
ATOM 564 O O . ASP A 1 73 ? -12.270 11.063 8.268 1.00 95.81 73 ASP A O 1
ATOM 568 N N . SER A 1 74 ? -13.781 10.977 6.628 1.00 95.19 74 SER A N 1
ATOM 569 C CA . SER A 1 74 ? -14.352 12.279 6.980 1.00 95.19 74 SER A CA 1
ATOM 570 C C . SER A 1 74 ? -14.921 12.301 8.403 1.00 95.19 74 SER A C 1
ATOM 572 O O . SER A 1 74 ? -14.601 13.203 9.178 1.00 95.19 74 SER A O 1
ATOM 574 N N . LEU A 1 75 ? -15.698 11.288 8.794 1.00 95.88 75 LEU A N 1
ATOM 575 C CA . LEU A 1 75 ? -16.267 11.195 10.143 1.00 95.88 75 LEU A CA 1
ATOM 576 C C . LEU A 1 75 ? -15.189 11.053 11.220 1.00 95.88 75 LEU A C 1
ATOM 578 O O . LEU A 1 75 ? -15.292 11.673 12.275 1.00 95.88 75 LEU A O 1
ATOM 582 N N . TRP A 1 76 ? -14.121 10.300 10.949 1.00 94.19 76 TRP A N 1
ATOM 583 C CA . TRP A 1 76 ? -12.987 10.187 11.868 1.00 94.19 76 TRP A CA 1
ATOM 584 C C . TRP A 1 76 ? -12.330 11.543 12.163 1.00 94.19 76 TRP A C 1
ATOM 586 O O . TRP A 1 76 ? -11.967 11.814 13.309 1.00 94.19 76 TRP A O 1
ATOM 596 N N . ASN A 1 77 ? -12.183 12.391 11.139 1.00 92.38 77 ASN A N 1
ATOM 597 C CA . ASN A 1 77 ? -11.510 13.686 11.262 1.00 92.38 77 ASN A CA 1
ATOM 598 C C . ASN A 1 77 ? -12.420 14.801 11.812 1.00 92.38 77 ASN A C 1
ATOM 600 O O . ASN A 1 77 ? -11.906 15.739 12.418 1.00 92.38 77 ASN A O 1
ATOM 604 N N . ASN A 1 78 ? -13.741 14.709 11.623 1.00 92.69 78 ASN A N 1
ATOM 605 C CA . ASN A 1 78 ? -14.681 15.776 11.988 1.00 92.69 78 ASN A CA 1
ATOM 606 C C . ASN A 1 78 ? -15.493 15.502 13.267 1.00 92.69 78 ASN A C 1
ATOM 608 O O . ASN A 1 78 ? -15.952 16.450 13.900 1.00 92.69 78 ASN A O 1
ATOM 612 N N . CYS A 1 79 ? -15.673 14.242 13.677 1.00 90.44 79 CYS A N 1
ATOM 613 C CA . CYS A 1 79 ? -16.451 13.908 14.873 1.00 90.44 79 CYS A CA 1
ATOM 614 C C . CYS A 1 79 ? -15.612 13.885 16.164 1.00 90.44 79 CYS A C 1
ATOM 616 O O . CYS A 1 79 ? -14.376 13.814 16.178 1.00 90.44 79 CYS A O 1
ATOM 618 N N . ASP A 1 80 ? -16.321 13.923 17.294 1.00 84.94 80 ASP A N 1
ATOM 619 C CA . ASP A 1 80 ? -15.732 13.852 18.627 1.00 84.94 80 ASP A CA 1
ATOM 620 C C . ASP A 1 80 ? -15.105 12.472 18.938 1.00 84.94 80 ASP A C 1
ATOM 622 O O . ASP A 1 80 ? -15.147 11.514 18.158 1.00 84.94 80 ASP A O 1
ATOM 626 N N . SER A 1 81 ? -14.495 12.345 20.120 1.00 88.25 81 SER A N 1
ATOM 627 C CA . SER A 1 81 ? -13.851 11.094 20.554 1.00 88.25 81 SER A CA 1
ATOM 628 C C . SER A 1 81 ? -14.820 9.913 20.693 1.00 88.25 81 SER A C 1
ATOM 630 O O . SER A 1 81 ? -14.368 8.781 20.876 1.00 88.25 81 SER A O 1
ATOM 632 N N . SER A 1 82 ? -16.139 10.142 20.643 1.00 89.38 82 SER A N 1
ATOM 633 C CA . SER A 1 82 ? -17.128 9.067 20.718 1.00 89.38 82 SER A CA 1
ATOM 634 C C . SER A 1 82 ? -17.138 8.227 19.438 1.00 89.38 82 SER A C 1
ATOM 636 O O . SER A 1 82 ? -17.143 7.000 19.530 1.00 89.38 82 SER A O 1
ATOM 638 N N . PHE A 1 83 ? -17.016 8.860 18.263 1.00 93.25 83 PHE A N 1
ATOM 639 C CA . PHE A 1 83 ? -16.938 8.156 16.980 1.00 93.25 83 PHE A CA 1
ATOM 640 C C . PHE A 1 83 ? -15.659 7.331 16.859 1.00 93.25 83 PHE A C 1
ATOM 642 O O . PHE A 1 83 ? -15.703 6.147 16.529 1.00 93.25 83 PHE A O 1
ATOM 649 N N . ARG A 1 84 ? -14.514 7.924 17.214 1.00 92.69 84 ARG A N 1
ATOM 650 C CA . ARG A 1 84 ? -13.212 7.242 17.155 1.00 92.69 84 ARG A CA 1
ATOM 651 C C . ARG A 1 84 ? -13.154 6.004 18.052 1.00 92.69 84 ARG A C 1
ATOM 653 O O . ARG A 1 84 ? -12.600 4.988 17.642 1.00 92.69 84 ARG A O 1
ATOM 660 N N . ARG A 1 85 ? -13.775 6.053 19.237 1.00 92.00 85 ARG A N 1
ATOM 661 C CA . ARG A 1 85 ? -13.898 4.890 20.134 1.00 92.00 85 ARG A CA 1
ATOM 662 C C . ARG A 1 85 ? -14.742 3.765 19.540 1.00 92.00 85 ARG A C 1
ATOM 664 O O . ARG A 1 85 ? -14.395 2.605 19.725 1.00 92.00 85 ARG A O 1
ATOM 671 N N . GLU A 1 86 ? -15.806 4.090 18.810 1.00 92.69 86 GLU A N 1
ATOM 672 C CA . GLU A 1 86 ? -16.633 3.080 18.140 1.00 92.69 86 GLU A CA 1
ATOM 673 C C . GLU A 1 86 ? -15.894 2.446 16.943 1.00 92.69 86 GLU A C 1
ATOM 675 O O . GLU A 1 86 ? -15.918 1.226 16.772 1.00 92.69 86 GLU A O 1
ATOM 680 N N . VAL A 1 87 ? -15.167 3.248 16.154 1.00 94.19 87 VAL A N 1
ATOM 681 C CA . VAL A 1 87 ? -14.305 2.753 15.060 1.00 94.19 87 VAL A CA 1
ATOM 682 C C . VAL A 1 87 ? -13.162 1.888 15.600 1.00 94.19 87 VAL A C 1
ATOM 684 O O . VAL A 1 87 ? -12.819 0.880 14.990 1.00 94.19 87 VAL A O 1
ATOM 687 N N . SER A 1 88 ? -12.608 2.229 16.769 1.00 92.75 88 SER A N 1
ATOM 688 C CA . SER A 1 88 ? -11.589 1.426 17.459 1.00 92.75 88 SER A CA 1
ATOM 689 C C . SER A 1 88 ? -12.166 0.227 18.229 1.00 92.75 88 SER A C 1
ATOM 691 O O . SER A 1 88 ? -11.500 -0.334 19.094 1.00 92.75 88 SER A O 1
ATOM 693 N N . SER A 1 89 ? -13.396 -0.203 17.940 1.00 93.31 89 SER A N 1
ATOM 694 C CA . SER A 1 89 ? -13.936 -1.462 18.463 1.00 93.31 89 SER A CA 1
ATOM 695 C C . SER A 1 89 ? -13.250 -2.672 17.823 1.00 93.31 89 SER A C 1
ATOM 697 O O . SER A 1 89 ? -12.725 -2.613 16.708 1.00 93.31 89 SER A O 1
ATOM 699 N N . ARG A 1 90 ? -13.256 -3.814 18.518 1.00 92.81 90 ARG A N 1
ATOM 700 C CA . ARG A 1 90 ? -12.648 -5.051 18.004 1.00 92.81 90 ARG A CA 1
ATOM 701 C C . ARG A 1 90 ? -13.318 -5.497 16.707 1.00 92.81 90 ARG A C 1
ATOM 703 O O . ARG A 1 90 ? -12.639 -5.924 15.778 1.00 92.81 90 ARG A O 1
ATOM 710 N N . GLU A 1 91 ? -14.637 -5.385 16.658 1.00 92.06 91 GLU A N 1
ATOM 711 C CA . GLU A 1 91 ? -15.474 -5.809 15.545 1.00 92.06 91 GLU A CA 1
ATOM 712 C C . GLU A 1 91 ? -15.190 -4.976 14.294 1.00 92.06 91 GLU A C 1
ATOM 714 O O . GLU A 1 91 ? -15.098 -5.525 13.197 1.00 92.06 91 GLU A O 1
ATOM 719 N N . PHE A 1 92 ? -15.030 -3.658 14.444 1.00 94.19 92 PHE A N 1
ATOM 720 C CA . PHE A 1 92 ? -14.775 -2.777 13.308 1.00 94.19 92 PHE A CA 1
ATOM 721 C C . PHE A 1 92 ? -13.309 -2.815 12.856 1.00 94.19 92 PHE A C 1
ATOM 723 O O . PHE A 1 92 ? -13.039 -2.813 11.657 1.00 94.19 92 PHE A O 1
ATOM 730 N N . CYS A 1 93 ? -12.355 -2.971 13.779 1.00 94.31 93 CYS A N 1
ATOM 731 C CA . CYS A 1 93 ? -10.953 -3.216 13.428 1.00 94.31 93 CYS A CA 1
ATOM 732 C C . CYS A 1 93 ? -10.775 -4.500 12.596 1.00 94.31 93 CYS A C 1
ATOM 734 O O . CYS A 1 93 ? -9.993 -4.512 11.649 1.00 94.31 93 CYS A O 1
ATOM 736 N N . GLN A 1 94 ? -11.506 -5.576 12.911 1.00 94.00 94 GLN A N 1
ATOM 737 C CA . GLN A 1 94 ? -11.487 -6.805 12.105 1.00 94.00 94 GLN A CA 1
ATOM 738 C C . GLN A 1 94 ? -12.043 -6.581 10.694 1.00 94.00 94 GLN A C 1
ATOM 740 O O . GLN A 1 94 ? -11.477 -7.088 9.726 1.00 94.00 94 GLN A O 1
ATOM 745 N N . GLU A 1 95 ? -13.113 -5.792 10.572 1.00 94.19 95 GLU A N 1
ATOM 746 C CA . GLU A 1 95 ? -13.694 -5.410 9.283 1.00 94.19 95 GLU A CA 1
ATOM 747 C C . GLU A 1 95 ? -12.682 -4.630 8.429 1.00 94.19 95 GLU A C 1
ATOM 749 O O . GLU A 1 95 ? -12.412 -5.013 7.293 1.00 94.19 95 GLU A O 1
ATOM 754 N N . LEU A 1 96 ? -12.056 -3.589 8.993 1.00 95.38 96 LEU A N 1
ATOM 755 C CA . LEU A 1 96 ? -11.026 -2.804 8.304 1.00 95.38 96 LEU A CA 1
ATOM 756 C C . LEU A 1 96 ? -9.810 -3.651 7.923 1.00 95.38 96 LEU A C 1
ATOM 758 O O . LEU A 1 96 ? -9.295 -3.508 6.818 1.00 95.38 96 LEU A O 1
ATOM 762 N N . GLY A 1 97 ? -9.380 -4.563 8.799 1.00 94.50 97 GLY A N 1
ATOM 763 C CA . GLY A 1 97 ? -8.318 -5.518 8.488 1.00 94.50 97 GLY A CA 1
ATOM 764 C C . GLY A 1 97 ? -8.669 -6.389 7.284 1.00 94.50 97 GLY A C 1
ATOM 765 O O . GLY A 1 97 ? -7.877 -6.490 6.354 1.00 94.50 97 GLY A O 1
ATOM 766 N N . SER A 1 98 ? -9.890 -6.929 7.239 1.00 94.12 98 SER A N 1
ATOM 767 C CA . SER A 1 98 ? -10.373 -7.707 6.094 1.00 94.12 98 SER A CA 1
ATOM 768 C C . SER A 1 98 ? -10.431 -6.880 4.804 1.00 94.12 98 SER A C 1
ATOM 770 O O . SER A 1 98 ? -10.052 -7.374 3.741 1.00 94.12 98 SER A O 1
ATOM 772 N N . LYS A 1 99 ? -10.845 -5.605 4.874 1.00 93.94 99 LYS A N 1
ATOM 773 C CA . LYS A 1 99 ? -10.835 -4.714 3.701 1.00 93.94 99 LYS A CA 1
ATOM 774 C C . LYS A 1 99 ? -9.426 -4.360 3.231 1.00 93.94 99 LYS A C 1
ATOM 776 O O . LYS A 1 99 ? -9.206 -4.253 2.030 1.00 93.94 99 LYS A O 1
ATOM 781 N N . ALA A 1 100 ? -8.468 -4.250 4.147 1.00 93.00 100 ALA A N 1
ATOM 782 C CA . ALA A 1 100 ? -7.069 -3.996 3.821 1.00 93.00 100 ALA A CA 1
ATOM 783 C C . ALA A 1 100 ? -6.375 -5.189 3.134 1.00 93.00 100 ALA A C 1
ATOM 785 O O . ALA A 1 100 ? -5.492 -4.962 2.309 1.00 93.00 100 ALA A O 1
ATOM 786 N N . THR A 1 101 ? -6.757 -6.435 3.452 1.00 91.38 101 THR A N 1
ATOM 787 C CA . THR A 1 101 ? -6.043 -7.646 2.995 1.00 91.38 101 THR A CA 1
ATOM 788 C C . THR A 1 101 ? -6.782 -8.483 1.949 1.00 91.38 101 THR A C 1
ATOM 790 O O . THR A 1 101 ? -6.136 -9.135 1.133 1.00 91.38 101 THR A O 1
ATOM 793 N N . HIS A 1 102 ? -8.118 -8.495 1.962 1.00 89.25 102 HIS A N 1
ATOM 794 C CA . HIS A 1 102 ? -8.943 -9.421 1.169 1.00 89.25 102 HIS A CA 1
ATOM 795 C C . HIS A 1 102 ? -9.910 -8.724 0.201 1.00 89.25 102 HIS A C 1
ATOM 797 O O . HIS A 1 102 ? -10.844 -9.356 -0.292 1.00 89.25 102 HIS A O 1
ATOM 803 N N . SER A 1 103 ? -9.742 -7.425 -0.049 1.00 88.06 103 SER A N 1
ATOM 804 C CA . SER A 1 103 ? -10.547 -6.683 -1.032 1.00 88.06 103 SER A CA 1
ATOM 805 C C . SER A 1 103 ? -9.770 -6.414 -2.319 1.00 88.06 103 SER A C 1
ATOM 807 O O . SER A 1 103 ? -8.583 -6.711 -2.419 1.00 88.06 103 SER A O 1
ATOM 809 N N . ASN A 1 104 ? -10.452 -5.836 -3.312 1.00 88.00 104 ASN A N 1
ATOM 810 C CA . ASN A 1 104 ? -9.824 -5.338 -4.536 1.00 88.00 104 ASN A CA 1
ATOM 811 C C . ASN A 1 104 ? -8.640 -4.398 -4.216 1.00 88.00 104 ASN A C 1
ATOM 813 O O . ASN A 1 104 ? -8.693 -3.674 -3.219 1.00 88.00 104 ASN A O 1
ATOM 817 N N . ARG A 1 105 ? -7.618 -4.379 -5.085 1.00 88.69 105 ARG A N 1
ATOM 818 C CA . ARG A 1 105 ? -6.411 -3.540 -4.981 1.00 88.69 105 ARG A CA 1
ATOM 819 C C . ARG A 1 105 ? -6.706 -2.109 -4.520 1.00 88.69 105 ARG A C 1
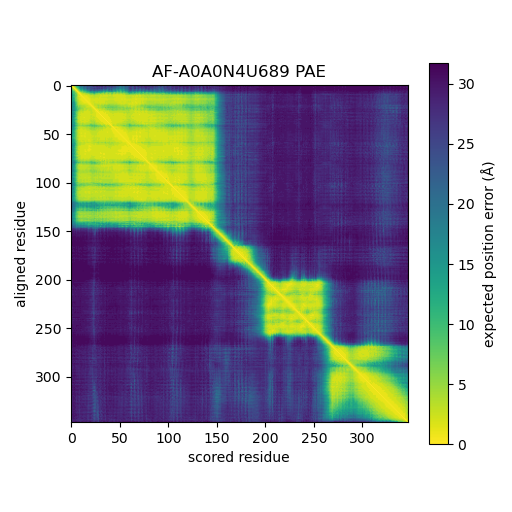ATOM 821 O O . ARG A 1 105 ? -6.176 -1.695 -3.494 1.00 88.69 105 ARG A O 1
ATOM 828 N N . SER A 1 106 ? -7.620 -1.408 -5.193 1.00 90.31 106 SER A N 1
ATOM 829 C CA . SER A 1 106 ? -7.944 -0.005 -4.887 1.00 90.31 106 SER A CA 1
ATOM 830 C C . SER A 1 106 ? -8.565 0.177 -3.496 1.00 90.31 106 SER A C 1
ATOM 832 O O . SER A 1 106 ? -8.233 1.112 -2.767 1.00 90.31 106 SER A O 1
ATOM 834 N N . VAL A 1 107 ? -9.442 -0.746 -3.091 1.00 93.56 107 VAL A N 1
ATOM 835 C CA . VAL A 1 107 ? -10.074 -0.758 -1.763 1.00 93.56 107 VAL A CA 1
ATOM 836 C C . VAL A 1 107 ? -9.037 -1.060 -0.681 1.00 93.56 107 VAL A C 1
ATOM 838 O O . VAL A 1 107 ? -9.009 -0.377 0.346 1.00 93.56 107 VAL A O 1
ATOM 841 N N . GLY A 1 108 ? -8.167 -2.044 -0.916 1.00 93.44 108 GLY A N 1
ATOM 842 C CA . GLY A 1 108 ? -7.091 -2.415 0.001 1.00 93.44 108 GLY A CA 1
ATOM 843 C C . GLY A 1 108 ? -6.082 -1.283 0.193 1.00 93.44 108 GLY A C 1
ATOM 844 O O . GLY A 1 108 ? -5.759 -0.921 1.323 1.00 93.44 108 GLY A O 1
ATOM 845 N N . GLU A 1 109 ? -5.632 -0.656 -0.894 1.00 92.38 109 GLU A N 1
ATOM 846 C CA . GLU A 1 109 ? -4.742 0.513 -0.879 1.00 92.38 109 GLU A CA 1
ATOM 847 C C . GLU A 1 109 ? -5.365 1.703 -0.148 1.00 92.38 109 GLU A C 1
ATOM 849 O O . GLU A 1 109 ? -4.746 2.242 0.772 1.00 92.38 109 GLU A O 1
ATOM 854 N N . LYS A 1 110 ? -6.617 2.065 -0.461 1.00 94.06 110 LYS A N 1
ATOM 855 C CA . LYS A 1 110 ? -7.311 3.164 0.226 1.00 94.06 110 LYS A CA 1
ATOM 856 C C . LYS A 1 110 ? -7.491 2.887 1.719 1.00 94.06 110 LYS A C 1
ATOM 858 O O . LYS A 1 110 ? -7.238 3.769 2.537 1.00 94.06 110 LYS A O 1
ATOM 863 N N . THR A 1 111 ? -7.868 1.662 2.091 1.00 95.12 111 THR A N 1
ATOM 864 C CA . THR A 1 111 ? -8.020 1.262 3.502 1.00 95.12 111 THR A CA 1
ATOM 865 C C . THR A 1 111 ? -6.691 1.367 4.249 1.00 95.12 111 THR A C 1
ATOM 867 O O . THR A 1 111 ? -6.634 1.947 5.333 1.00 95.12 111 THR A O 1
ATOM 870 N N . ARG A 1 112 ? -5.601 0.862 3.658 1.00 94.31 112 ARG A N 1
ATOM 871 C CA . ARG A 1 112 ? -4.251 0.951 4.234 1.00 94.31 112 ARG A CA 1
ATOM 872 C C . ARG A 1 112 ? -3.789 2.402 4.375 1.00 94.31 112 ARG A C 1
ATOM 874 O O . ARG A 1 112 ? -3.288 2.769 5.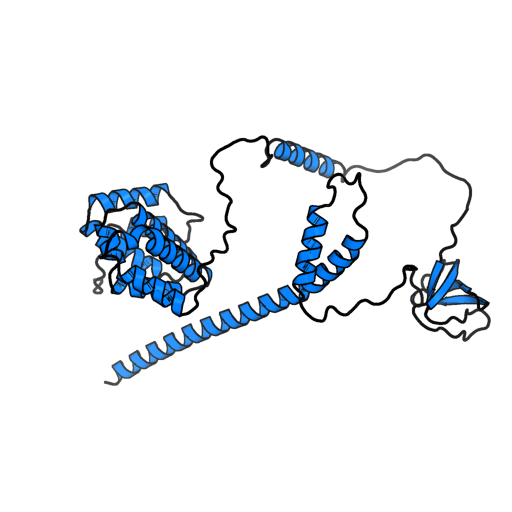436 1.00 94.31 112 ARG A O 1
ATOM 881 N N . SER A 1 113 ? -4.028 3.239 3.365 1.00 93.06 113 SER A N 1
ATOM 882 C CA . SER A 1 113 ? -3.722 4.675 3.403 1.00 93.06 113 SER A CA 1
ATOM 883 C C . SER A 1 113 ? -4.440 5.390 4.559 1.00 93.06 113 SER A C 1
ATOM 885 O O . SER A 1 113 ? -3.806 6.099 5.345 1.00 93.06 113 SER A O 1
ATOM 887 N N . ILE A 1 114 ? -5.739 5.124 4.744 1.00 94.19 114 ILE A N 1
ATOM 888 C CA . ILE A 1 114 ? -6.535 5.658 5.862 1.00 94.19 114 ILE A CA 1
ATOM 889 C C . ILE A 1 114 ? -5.981 5.178 7.215 1.00 94.19 114 ILE A C 1
ATOM 891 O O . ILE A 1 114 ? -5.759 5.992 8.113 1.00 94.19 114 ILE A O 1
ATOM 895 N N . LEU A 1 115 ? -5.694 3.878 7.363 1.00 94.25 115 LEU A N 1
ATOM 896 C CA . LEU A 1 115 ? -5.145 3.311 8.602 1.00 94.25 115 LEU A CA 1
ATOM 897 C C . LEU A 1 115 ? -3.790 3.926 8.973 1.00 94.25 115 LEU A C 1
ATOM 899 O O . LEU A 1 115 ? -3.579 4.270 10.138 1.00 94.25 115 LEU A O 1
ATOM 903 N N . LYS A 1 116 ? -2.899 4.122 7.991 1.00 93.00 116 LYS A N 1
ATOM 904 C CA . LYS A 1 116 ? -1.622 4.822 8.186 1.00 93.00 116 LYS A CA 1
ATOM 905 C C . LYS A 1 116 ? -1.852 6.248 8.681 1.00 93.00 116 LYS A C 1
ATOM 907 O O . LYS A 1 116 ? -1.319 6.627 9.725 1.00 93.00 116 LYS A O 1
ATOM 912 N N . LYS A 1 117 ? -2.708 7.011 7.989 1.00 92.06 117 LYS A N 1
ATOM 913 C CA . LYS A 1 117 ? -3.061 8.390 8.361 1.00 92.06 117 LYS A CA 1
ATOM 914 C C . LYS A 1 117 ? -3.587 8.472 9.798 1.00 92.06 117 LYS A C 1
ATOM 916 O O . LYS A 1 117 ? -3.195 9.371 10.540 1.00 92.06 117 LYS A O 1
ATOM 921 N N . TRP A 1 118 ? -4.456 7.557 10.220 1.00 93.44 118 TRP A N 1
ATOM 922 C CA . TRP A 1 118 ? -5.020 7.567 11.574 1.00 93.44 118 TRP A CA 1
ATOM 923 C C . TRP A 1 118 ? -4.013 7.155 12.652 1.00 93.44 118 TRP A C 1
ATOM 925 O O . TRP A 1 118 ? -3.967 7.779 13.720 1.00 93.44 118 TRP A O 1
ATOM 935 N N . ALA A 1 119 ? -3.199 6.130 12.384 1.00 90.75 119 ALA A N 1
ATOM 936 C CA . ALA A 1 119 ? -2.186 5.639 13.313 1.00 90.75 119 ALA A CA 1
ATOM 937 C C . ALA A 1 119 ? -1.078 6.677 13.562 1.00 90.75 119 ALA A C 1
ATOM 939 O O . ALA A 1 119 ? -0.636 6.860 14.698 1.00 90.75 119 ALA A O 1
ATOM 940 N N . GLU A 1 120 ? -0.654 7.399 12.520 1.00 87.50 120 GLU A N 1
ATOM 941 C CA . GLU A 1 120 ? 0.439 8.370 12.611 1.00 87.50 120 GLU A CA 1
ATOM 942 C C . GLU A 1 120 ? 0.039 9.685 13.295 1.00 87.50 120 GLU A C 1
ATOM 944 O O . GLU A 1 120 ? 0.879 10.263 13.999 1.00 87.50 120 GLU A O 1
ATOM 949 N N . ASN A 1 121 ? -1.218 10.122 13.126 1.00 84.81 121 ASN A N 1
ATOM 950 C CA . ASN A 1 121 ? -1.703 11.436 13.566 1.00 84.81 121 ASN A CA 1
ATOM 951 C C . ASN A 1 121 ? -2.459 11.418 14.904 1.00 84.81 121 ASN A C 1
ATOM 953 O O . ASN A 1 121 ? -2.164 12.218 15.795 1.00 84.81 121 ASN A O 1
ATOM 957 N N . GLU A 1 122 ? -3.450 10.534 15.051 1.00 78.25 122 GLU A N 1
ATOM 958 C CA . GLU A 1 122 ? -4.433 10.614 16.144 1.00 78.25 122 GLU A CA 1
ATOM 959 C C . GLU A 1 122 ? -4.223 9.535 17.210 1.00 78.25 122 GLU A C 1
ATOM 961 O O . GLU A 1 122 ? -4.329 9.832 18.400 1.00 78.25 122 GLU A O 1
ATOM 966 N N . CYS A 1 123 ? -3.854 8.307 16.824 1.00 76.31 123 CYS A N 1
ATOM 967 C CA . CYS A 1 123 ? -3.716 7.196 17.779 1.00 76.31 123 CYS A CA 1
ATOM 968 C C . CYS A 1 123 ? -2.614 7.436 18.825 1.00 76.31 123 CYS A C 1
ATOM 970 O O . CYS A 1 123 ? -2.727 6.977 19.957 1.00 76.31 123 CYS A O 1
ATOM 972 N N . LYS A 1 124 ? -1.592 8.239 18.498 1.00 76.06 124 LYS A N 1
ATOM 973 C CA . LYS A 1 124 ? -0.543 8.641 19.454 1.00 76.06 124 LYS A CA 1
ATOM 974 C C . LYS A 1 124 ? -1.068 9.495 20.615 1.00 76.06 124 LYS A C 1
ATOM 976 O O . LYS A 1 124 ? -0.398 9.591 21.639 1.00 76.06 124 LYS A O 1
ATOM 981 N N . LYS A 1 125 ? -2.223 10.152 20.451 1.00 79.50 125 LYS A N 1
ATOM 982 C CA . LYS A 1 125 ? -2.785 11.095 21.432 1.00 79.50 125 LYS A CA 1
ATOM 983 C C . LYS A 1 125 ? -3.743 10.427 22.420 1.00 79.50 125 LYS A C 1
ATOM 985 O O . LYS A 1 125 ? -3.924 10.950 23.515 1.00 79.50 125 LYS A O 1
ATOM 990 N N . ASP A 1 126 ? -4.356 9.304 22.048 1.00 82.56 126 ASP A N 1
ATOM 991 C CA . ASP A 1 126 ? -5.428 8.674 22.822 1.00 82.56 126 ASP A CA 1
ATOM 992 C C . ASP A 1 126 ? -5.213 7.150 22.946 1.00 82.56 126 ASP A C 1
ATOM 994 O O . ASP A 1 126 ? -5.410 6.419 21.971 1.00 82.56 126 ASP A O 1
ATOM 998 N N . PRO A 1 127 ? -4.864 6.641 24.149 1.00 83.81 127 PRO A N 1
ATOM 999 C CA . PRO A 1 127 ? -4.681 5.210 24.397 1.00 83.81 127 PRO A CA 1
ATOM 1000 C C . PRO A 1 127 ? -5.912 4.346 24.095 1.00 83.81 127 PRO A C 1
ATOM 1002 O O . PRO A 1 127 ? -5.772 3.144 23.871 1.00 83.81 127 PRO A O 1
ATOM 1005 N N . SER A 1 128 ? -7.119 4.925 24.081 1.00 84.69 128 SER A N 1
ATOM 1006 C CA . SER A 1 128 ? -8.341 4.181 23.752 1.00 84.69 128 SER A CA 1
ATOM 1007 C C . SER A 1 128 ? -8.402 3.737 22.286 1.00 84.69 128 SER A C 1
ATOM 1009 O O . SER A 1 128 ? -9.187 2.851 21.961 1.00 84.69 128 SER A O 1
ATOM 1011 N N . LEU A 1 129 ? -7.540 4.287 21.420 1.00 89.50 129 LEU A N 1
ATOM 1012 C CA . LEU A 1 129 ? -7.473 3.974 19.990 1.00 89.50 129 LEU A CA 1
ATOM 1013 C C . LEU A 1 129 ? -6.456 2.866 19.646 1.00 89.50 129 LEU A C 1
ATOM 1015 O O . LEU A 1 129 ? -6.197 2.597 18.469 1.00 89.50 129 LEU A O 1
ATOM 1019 N N . GLY A 1 130 ? -5.888 2.195 20.657 1.00 88.88 130 GLY A N 1
ATOM 1020 C CA . GLY A 1 130 ? -4.775 1.250 20.499 1.00 88.88 130 GLY A CA 1
ATOM 1021 C C . GLY A 1 130 ? -5.048 0.033 19.603 1.00 88.88 130 GLY A C 1
ATOM 1022 O O . GLY A 1 130 ? -4.102 -0.570 19.088 1.00 88.88 130 GLY A O 1
ATOM 1023 N N . LEU A 1 131 ? -6.313 -0.326 19.352 1.00 92.31 131 LEU A N 1
ATOM 1024 C CA . LEU A 1 131 ? -6.653 -1.412 18.423 1.00 92.31 131 LEU A CA 1
ATOM 1025 C C . LEU A 1 131 ? -6.353 -1.048 16.961 1.00 92.31 131 LEU A C 1
ATOM 1027 O O . LEU A 1 131 ? -5.851 -1.896 16.225 1.00 92.31 131 LEU A O 1
ATOM 1031 N N . ILE A 1 132 ? -6.567 0.211 16.562 1.00 93.12 132 ILE A N 1
ATOM 1032 C CA . ILE A 1 132 ? -6.239 0.698 15.209 1.00 93.12 132 ILE A CA 1
ATOM 1033 C C . ILE A 1 132 ? -4.721 0.743 15.013 1.00 93.12 132 ILE A C 1
ATOM 1035 O O . ILE A 1 132 ? -4.216 0.317 13.976 1.00 93.12 132 ILE A O 1
ATOM 1039 N N . GLU A 1 133 ? -3.976 1.186 16.029 1.00 91.75 133 GLU A N 1
ATOM 1040 C CA . GLU A 1 133 ? -2.510 1.181 15.990 1.00 91.75 133 GLU A CA 1
ATOM 1041 C C . GLU A 1 133 ? -1.952 -0.248 15.897 1.00 91.75 133 GLU A C 1
ATOM 1043 O O . GLU A 1 133 ? -1.022 -0.507 15.133 1.00 91.75 133 GLU A O 1
ATOM 1048 N N . THR A 1 134 ? -2.540 -1.192 16.638 1.00 92.69 134 THR A N 1
ATOM 1049 C CA . THR A 1 134 ? -2.162 -2.612 16.573 1.00 92.69 134 THR A CA 1
ATOM 1050 C C . THR A 1 134 ? -2.441 -3.190 15.186 1.00 92.69 134 THR A C 1
ATOM 1052 O O . THR A 1 134 ? -1.583 -3.870 14.628 1.00 92.69 134 THR A O 1
ATOM 1055 N N . LEU A 1 135 ? -3.601 -2.880 14.596 1.00 93.00 135 LEU A N 1
ATOM 1056 C CA . LEU A 1 135 ? -3.946 -3.292 13.236 1.00 93.00 135 LEU A CA 1
ATOM 1057 C C . LEU A 1 135 ? -2.941 -2.752 12.208 1.00 93.00 135 LEU A C 1
ATOM 1059 O O . LEU A 1 135 ? -2.433 -3.520 11.395 1.00 93.00 135 LEU A O 1
ATOM 1063 N N . TYR A 1 136 ? -2.609 -1.460 12.277 1.00 92.88 136 TYR A N 1
ATOM 1064 C CA . TYR A 1 136 ? -1.612 -0.840 11.401 1.00 92.88 136 TYR A CA 1
ATOM 1065 C C . TYR A 1 136 ? -0.241 -1.522 11.514 1.00 92.88 136 TYR A C 1
ATOM 1067 O O . TYR A 1 136 ? 0.356 -1.888 10.503 1.00 92.88 136 TYR A O 1
ATOM 1075 N N . LYS A 1 137 ? 0.238 -1.762 12.742 1.00 91.88 137 LYS A N 1
ATOM 1076 C CA . LYS A 1 137 ? 1.516 -2.452 12.983 1.00 91.88 137 LYS A CA 1
ATOM 1077 C C . LYS A 1 137 ? 1.514 -3.887 12.456 1.00 91.88 137 LYS A C 1
ATOM 1079 O O . LYS A 1 137 ? 2.510 -4.304 11.877 1.00 91.88 137 LYS A O 1
ATOM 1084 N N . ASN A 1 138 ? 0.417 -4.625 12.620 1.00 91.94 138 ASN A N 1
ATOM 1085 C CA . ASN A 1 138 ? 0.307 -5.988 12.097 1.00 91.94 138 ASN A CA 1
ATOM 1086 C C . ASN A 1 138 ? 0.391 -6.003 10.565 1.00 91.94 138 ASN A C 1
ATOM 1088 O O . ASN A 1 138 ? 1.162 -6.776 10.009 1.00 91.94 138 ASN A O 1
ATOM 1092 N N . LEU A 1 139 ? -0.316 -5.090 9.893 1.00 91.00 139 LEU A N 1
ATOM 1093 C CA . LEU A 1 139 ? -0.269 -4.966 8.434 1.00 91.00 139 LEU A CA 1
ATOM 1094 C C . LEU A 1 139 ? 1.129 -4.574 7.918 1.00 91.00 139 LEU A C 1
ATOM 1096 O O . LEU A 1 139 ? 1.551 -5.061 6.871 1.00 91.00 139 LEU A O 1
ATOM 1100 N N . LEU A 1 140 ? 1.868 -3.737 8.658 1.00 89.06 140 LEU A N 1
ATOM 1101 C CA . LEU A 1 140 ? 3.274 -3.438 8.356 1.00 89.06 140 LEU A CA 1
ATOM 1102 C C . LEU A 1 140 ? 4.166 -4.680 8.474 1.00 89.06 140 LEU A C 1
ATOM 1104 O O . LEU A 1 140 ? 5.000 -4.917 7.605 1.00 89.06 140 LEU A O 1
ATOM 1108 N N . VAL A 1 141 ? 3.992 -5.477 9.534 1.00 89.38 141 VAL A N 1
ATOM 1109 C CA . VAL A 1 141 ? 4.765 -6.714 9.754 1.00 89.38 141 VAL A CA 1
ATOM 1110 C C . VAL A 1 141 ? 4.459 -7.765 8.683 1.00 89.38 141 VAL A C 1
ATOM 1112 O O . VAL A 1 141 ? 5.355 -8.501 8.278 1.00 89.38 141 VAL A O 1
ATOM 1115 N N . GLU A 1 142 ? 3.223 -7.811 8.189 1.00 87.38 142 GLU A N 1
ATOM 1116 C CA . GLU A 1 142 ? 2.806 -8.686 7.086 1.00 87.38 142 GLU A CA 1
ATOM 1117 C C . GLU A 1 142 ? 3.345 -8.249 5.708 1.00 87.38 142 GLU A C 1
ATOM 1119 O O . GLU A 1 142 ? 3.227 -9.006 4.747 1.00 87.38 142 GLU A O 1
ATOM 1124 N N . GLY A 1 143 ? 3.967 -7.067 5.598 1.00 81.19 143 GLY A N 1
ATOM 1125 C CA . GLY A 1 143 ? 4.600 -6.591 4.363 1.00 81.19 143 GLY A CA 1
ATOM 1126 C C . GLY A 1 143 ? 3.651 -5.909 3.374 1.00 81.19 143 GLY A C 1
ATOM 1127 O O . GLY A 1 143 ? 3.960 -5.811 2.187 1.00 81.19 143 GLY A O 1
ATOM 1128 N N . HIS A 1 144 ? 2.492 -5.430 3.830 1.00 83.75 144 HIS A N 1
ATOM 1129 C CA . HIS A 1 144 ? 1.561 -4.693 2.976 1.00 83.75 144 HIS A CA 1
ATOM 1130 C C . HIS A 1 144 ? 2.109 -3.308 2.611 1.00 83.75 144 HIS A C 1
ATOM 1132 O O . HIS A 1 144 ? 2.556 -2.571 3.487 1.00 83.75 144 HIS A O 1
ATOM 1138 N N . SER A 1 145 ? 2.029 -2.925 1.330 1.00 79.19 145 SER A N 1
ATOM 1139 C CA . SER A 1 145 ? 2.390 -1.567 0.897 1.00 79.19 145 SER A CA 1
ATOM 1140 C C . SER A 1 145 ? 1.349 -0.541 1.356 1.00 79.19 145 SER A C 1
ATOM 1142 O O . SER A 1 145 ? 0.141 -0.772 1.270 1.00 79.19 145 SER A O 1
ATOM 1144 N N . PHE A 1 146 ? 1.835 0.603 1.833 1.00 79.88 146 PHE A N 1
ATOM 1145 C CA . PHE A 1 146 ? 1.039 1.763 2.247 1.00 79.88 146 PHE A CA 1
ATOM 1146 C C . PHE A 1 146 ? 1.253 2.968 1.324 1.00 79.88 146 PHE A C 1
ATOM 1148 O O . PHE A 1 146 ? 0.844 4.084 1.654 1.00 79.88 146 PHE A O 1
ATOM 1155 N N . GLU A 1 147 ? 1.937 2.759 0.202 1.00 70.38 147 GLU A N 1
ATOM 1156 C CA . GLU A 1 147 ? 2.095 3.772 -0.830 1.00 70.38 147 GLU A CA 1
ATOM 1157 C C . GLU A 1 147 ? 0.786 3.873 -1.610 1.00 70.38 147 GLU A C 1
ATOM 1159 O O . GLU A 1 147 ? 0.212 2.878 -2.049 1.00 70.38 147 GLU A O 1
ATOM 1164 N N . SER A 1 148 ? 0.262 5.090 -1.689 1.00 57.59 148 SER A N 1
ATOM 1165 C CA . SER A 1 148 ? -0.868 5.411 -2.547 1.00 57.59 148 SER A CA 1
ATOM 1166 C C . SER A 1 148 ? -0.291 5.756 -3.913 1.00 57.59 148 SER A C 1
ATOM 1168 O O . SER A 1 148 ? 0.584 6.615 -3.965 1.00 57.59 148 SER A O 1
ATOM 1170 N N . ASP A 1 149 ? -0.847 5.213 -5.000 1.00 51.22 149 ASP A N 1
ATOM 1171 C CA . ASP A 1 149 ? -0.577 5.621 -6.398 1.00 51.22 149 ASP A CA 1
ATOM 1172 C C . ASP A 1 149 ? -1.009 7.084 -6.690 1.00 51.22 149 ASP A C 1
ATOM 1174 O O . ASP A 1 149 ? -1.206 7.489 -7.834 1.00 51.22 149 ASP A O 1
ATOM 1178 N N . GLN A 1 150 ? -1.166 7.920 -5.657 1.00 43.78 150 GLN A N 1
ATOM 1179 C CA . GLN A 1 150 ? -1.201 9.357 -5.850 1.00 43.78 150 GLN A CA 1
ATOM 1180 C C . GLN A 1 150 ? 0.248 9.832 -5.833 1.00 43.78 150 GLN A C 1
ATOM 1182 O O . GLN A 1 150 ? 0.851 9.812 -4.755 1.00 43.78 150 GLN A O 1
ATOM 1187 N N . PRO A 1 151 ? 0.811 10.273 -6.977 1.00 37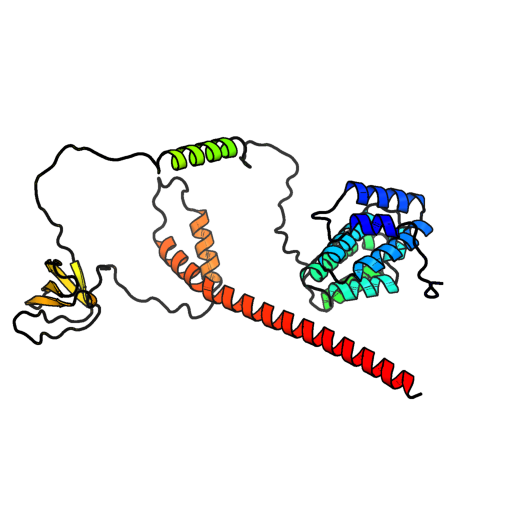.25 151 PRO A N 1
ATOM 1188 C CA . PRO A 1 151 ? 2.065 11.003 -6.945 1.00 37.25 151 PRO A CA 1
ATOM 1189 C C . PRO A 1 151 ? 1.894 12.093 -5.898 1.00 37.25 151 PRO A C 1
ATOM 1191 O O . PRO A 1 151 ? 0.874 12.789 -5.893 1.00 37.25 151 PRO A O 1
ATOM 1194 N N . SER A 1 152 ? 2.840 12.171 -4.963 1.00 35.44 152 SER A N 1
ATOM 1195 C CA . SER A 1 152 ? 2.918 13.247 -3.990 1.00 35.44 152 SER A CA 1
ATOM 1196 C C . SER A 1 152 ? 2.711 14.554 -4.740 1.00 35.44 152 SER A C 1
ATOM 1198 O O . SER A 1 152 ? 3.630 15.028 -5.406 1.00 35.44 152 SER A O 1
ATOM 1200 N N . LYS A 1 153 ? 1.496 15.116 -4.687 1.00 35.06 153 LYS A N 1
ATOM 1201 C CA . LYS A 1 153 ? 1.290 16.484 -5.132 1.00 35.06 153 LYS A CA 1
ATOM 1202 C C . LYS A 1 153 ? 2.217 17.291 -4.236 1.00 35.06 153 LYS A C 1
ATOM 1204 O O . LYS A 1 153 ? 2.022 17.246 -3.014 1.00 35.06 153 LYS A O 1
ATOM 1209 N N . PRO A 1 154 ? 3.243 17.959 -4.789 1.00 36.06 154 PRO A N 1
ATOM 1210 C CA . PRO A 1 154 ? 4.002 18.894 -3.994 1.00 36.06 154 PRO A CA 1
ATOM 1211 C C . PRO A 1 154 ? 2.981 19.861 -3.406 1.00 36.06 154 PRO A C 1
ATOM 1213 O O . PRO A 1 154 ? 2.030 20.281 -4.070 1.00 36.06 154 PRO A O 1
ATOM 1216 N N . SER A 1 155 ? 3.121 20.118 -2.115 1.00 32.03 155 SER A N 1
ATOM 1217 C CA . SER A 1 155 ? 2.391 21.159 -1.420 1.00 32.03 155 SER A CA 1
ATOM 1218 C C . SER A 1 155 ? 2.427 22.455 -2.237 1.00 32.03 155 SER A C 1
ATOM 1220 O O . SER A 1 155 ? 3.429 23.157 -2.206 1.00 32.03 155 SER A O 1
ATOM 1222 N N . ASN A 1 156 ? 1.336 22.768 -2.930 1.00 37.44 156 ASN A N 1
ATOM 1223 C CA . ASN A 1 156 ? 0.939 24.121 -3.304 1.00 37.44 156 ASN A CA 1
ATOM 1224 C C . ASN A 1 156 ? -0.354 24.348 -2.513 1.00 37.44 156 ASN A C 1
ATOM 1226 O O . ASN A 1 156 ? -1.414 23.852 -2.876 1.00 37.44 156 ASN A O 1
ATOM 1230 N N . VAL A 1 157 ? -0.316 24.877 -1.287 1.00 40.56 157 VAL A N 1
ATOM 1231 C CA . VAL A 1 157 ? -0.126 26.311 -1.016 1.00 40.56 157 VAL A CA 1
ATOM 1232 C C . VAL A 1 157 ? -0.444 27.146 -2.251 1.00 40.56 157 VAL A C 1
ATOM 1234 O O . VAL A 1 157 ? 0.322 27.175 -3.203 1.00 40.56 157 VAL A O 1
ATOM 1237 N N . ASN A 1 158 ? -1.625 27.759 -2.225 1.00 39.28 158 ASN A N 1
ATOM 1238 C CA . ASN A 1 158 ? -1.950 29.018 -2.883 1.00 39.28 158 ASN A CA 1
ATOM 1239 C C . ASN A 1 158 ? -0.729 29.701 -3.535 1.00 39.28 158 ASN A C 1
ATOM 1241 O O . ASN A 1 158 ? 0.159 30.112 -2.791 1.00 39.28 158 ASN A O 1
ATOM 1245 N N . MET A 1 159 ? -0.711 29.861 -4.864 1.00 42.03 159 MET A N 1
ATOM 1246 C CA . MET A 1 159 ? -0.582 31.161 -5.551 1.00 42.03 159 MET A CA 1
ATOM 1247 C C . MET A 1 159 ? -0.254 31.040 -7.057 1.00 42.03 159 MET A C 1
ATOM 1249 O O . MET A 1 159 ? 0.605 30.269 -7.465 1.00 42.03 159 MET A O 1
ATOM 1253 N N . ASP A 1 160 ? -0.965 31.894 -7.798 1.00 43.44 160 ASP A N 1
ATOM 1254 C CA . ASP A 1 160 ? -0.687 32.582 -9.068 1.00 43.44 160 ASP A CA 1
ATOM 1255 C C . ASP A 1 160 ? -0.736 31.898 -10.458 1.00 43.44 160 ASP A C 1
ATOM 1257 O O . ASP A 1 160 ? -0.243 30.788 -10.643 1.00 43.44 160 ASP A O 1
ATOM 1261 N N . PRO A 1 161 ? -1.333 32.590 -11.465 1.00 45.84 161 PRO A N 1
ATOM 1262 C CA . PRO A 1 161 ? -1.858 32.037 -12.716 1.00 45.84 161 PRO A CA 1
ATOM 1263 C C . PRO A 1 161 ? -1.022 32.423 -13.960 1.00 45.84 161 PRO A C 1
ATOM 1265 O O . PRO A 1 161 ? -1.533 32.380 -15.073 1.00 45.84 161 PRO A O 1
ATOM 1268 N N . ASP A 1 162 ? 0.257 32.776 -13.789 1.00 50.88 162 ASP A N 1
ATOM 1269 C CA . ASP A 1 162 ? 1.225 33.005 -14.889 1.00 50.88 162 ASP A CA 1
ATOM 1270 C C . ASP A 1 162 ? 1.932 31.692 -15.322 1.00 50.88 162 ASP A C 1
ATOM 1272 O O . ASP A 1 162 ? 2.985 31.680 -15.953 1.00 50.88 162 ASP A O 1
ATOM 1276 N N . VAL A 1 163 ? 1.333 30.554 -14.950 1.00 49.72 163 VAL A N 1
ATOM 1277 C CA . VAL A 1 163 ? 1.614 29.198 -15.436 1.00 49.72 163 VAL A CA 1
ATOM 1278 C C . VAL A 1 163 ? 0.315 28.720 -16.054 1.00 49.72 163 VAL A C 1
ATOM 1280 O O . VAL A 1 163 ? -0.690 28.563 -15.355 1.00 49.72 163 VAL A O 1
ATOM 1283 N N . VAL A 1 164 ? 0.297 28.551 -17.370 1.00 47.75 164 VAL A N 1
ATOM 1284 C CA . VAL A 1 164 ? -0.962 28.355 -18.070 1.00 47.75 164 VAL A CA 1
ATOM 1285 C C . VAL A 1 164 ? -1.472 26.937 -17.782 1.00 47.75 164 VAL A C 1
ATOM 1287 O O . VAL A 1 164 ? -0.970 25.944 -18.286 1.00 47.75 164 VAL A O 1
ATOM 1290 N N . GLN A 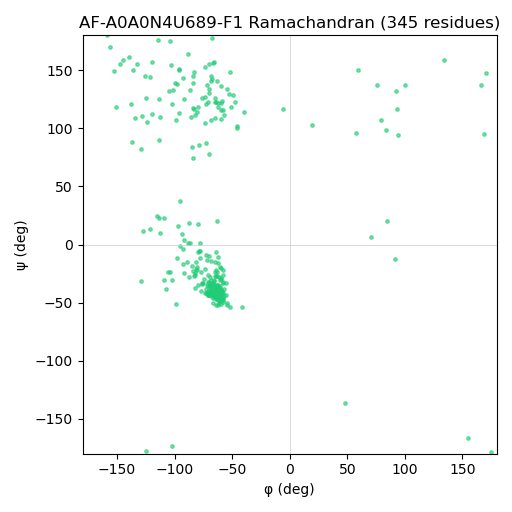1 165 ? -2.479 26.818 -16.915 1.00 51.69 165 GLN A N 1
ATOM 1291 C CA . GLN A 1 165 ? -3.318 25.611 -16.831 1.00 51.69 165 GLN A CA 1
ATOM 1292 C C . GLN A 1 165 ? -4.588 25.809 -17.687 1.00 51.69 165 GLN A C 1
ATOM 1294 O O . GLN A 1 165 ? -5.683 25.401 -17.315 1.00 51.69 165 GLN A O 1
ATOM 1299 N N . ASN A 1 166 ? -4.360 26.485 -18.824 1.00 51.41 166 ASN A N 1
ATOM 1300 C CA . ASN A 1 166 ? -5.148 26.744 -20.037 1.00 51.41 166 ASN A CA 1
ATOM 1301 C C . ASN A 1 166 ? -6.505 27.427 -19.912 1.00 51.41 166 ASN A C 1
ATOM 1303 O O . ASN A 1 166 ? -7.513 26.746 -19.825 1.00 51.41 166 ASN A O 1
ATOM 1307 N N . SER A 1 167 ? -6.519 28.764 -20.107 1.00 51.19 167 SER A N 1
ATOM 1308 C CA . SER A 1 167 ? -7.647 29.499 -20.726 1.00 51.19 167 SER A CA 1
ATOM 1309 C C . SER A 1 167 ? -7.243 30.443 -21.888 1.00 51.19 167 SER A C 1
ATOM 1311 O O . SER A 1 167 ? -7.983 30.606 -22.853 1.00 51.19 167 SER A O 1
ATOM 1313 N N . GLU A 1 168 ? -6.042 31.038 -21.878 1.00 60.28 168 GLU A N 1
ATOM 1314 C CA . GLU A 1 168 ? -5.489 31.778 -23.039 1.00 60.28 168 GLU A CA 1
ATOM 1315 C C . GLU A 1 168 ? -4.841 30.821 -24.052 1.00 60.28 168 GLU A C 1
ATOM 1317 O O . GLU A 1 168 ? -5.045 30.921 -25.262 1.00 60.28 168 GLU A O 1
ATOM 1322 N N . GLU A 1 169 ? -4.182 29.792 -23.531 1.00 56.12 169 GLU A N 1
ATOM 1323 C CA . GLU A 1 169 ? -3.771 28.602 -24.267 1.00 56.12 169 GLU A CA 1
ATOM 1324 C C . GLU A 1 169 ? -5.005 27.764 -24.673 1.00 56.12 169 GLU A C 1
ATOM 1326 O O . GLU A 1 169 ? -5.044 27.264 -25.785 1.00 56.12 169 GLU A O 1
ATOM 1331 N N . GLU A 1 170 ? -6.102 27.761 -23.898 1.00 55.72 170 GLU A N 1
ATOM 1332 C CA . GLU A 1 170 ? -7.422 27.212 -24.303 1.00 55.72 170 GLU A CA 1
ATOM 1333 C C . GLU A 1 170 ? -8.030 27.984 -25.490 1.00 55.72 170 GLU A C 1
ATOM 1335 O O . GLU A 1 170 ? -8.595 27.384 -26.403 1.00 55.72 170 GLU A O 1
ATOM 1340 N N . ALA A 1 171 ? -7.860 29.310 -25.544 1.00 71.00 171 ALA A N 1
ATOM 1341 C CA . ALA A 1 171 ? -8.292 30.137 -26.672 1.00 71.00 171 ALA A CA 1
ATOM 1342 C C . ALA A 1 171 ? -7.372 30.005 -27.905 1.00 71.00 171 ALA A C 1
ATOM 1344 O O . ALA A 1 171 ? -7.849 30.074 -29.044 1.00 71.00 171 ALA A O 1
ATOM 1345 N N . ALA A 1 172 ? -6.067 29.802 -27.707 1.00 69.56 172 ALA A N 1
ATOM 1346 C CA . ALA A 1 172 ? -5.104 29.543 -28.777 1.00 69.56 172 ALA A CA 1
ATOM 1347 C C . ALA A 1 172 ? -5.305 28.147 -29.394 1.00 69.56 172 ALA A C 1
ATOM 1349 O O . ALA A 1 172 ? -5.372 28.022 -30.619 1.00 69.56 172 ALA A O 1
ATOM 1350 N N . ILE A 1 173 ? -5.513 27.129 -28.551 1.00 61.88 173 ILE A N 1
ATOM 1351 C CA . ILE A 1 173 ? -5.870 25.756 -28.931 1.00 61.88 173 ILE A CA 1
ATOM 1352 C C . ILE A 1 173 ? -7.204 25.754 -29.690 1.00 61.88 173 ILE A C 1
ATOM 1354 O O . ILE A 1 173 ? -7.307 25.154 -30.761 1.00 61.88 173 ILE A O 1
ATOM 1358 N N . ALA A 1 174 ? -8.204 26.505 -29.212 1.00 72.50 174 ALA A N 1
ATOM 1359 C CA . ALA A 1 174 ? -9.495 26.637 -29.890 1.00 72.50 174 ALA A CA 1
ATOM 1360 C C . ALA A 1 174 ? -9.394 27.305 -31.277 1.00 72.50 174 ALA A C 1
ATOM 1362 O O . ALA A 1 174 ? -10.122 26.928 -32.197 1.00 72.50 174 ALA A O 1
ATOM 1363 N N . ARG A 1 175 ? -8.485 28.272 -31.466 1.00 77.44 175 ARG A N 1
ATOM 1364 C CA . ARG A 1 175 ? -8.241 28.899 -32.778 1.00 77.44 175 ARG A CA 1
ATOM 1365 C C . ARG A 1 175 ? -7.483 27.990 -33.742 1.00 77.44 175 ARG A C 1
ATOM 1367 O O . ARG A 1 175 ? -7.848 27.946 -34.914 1.00 77.44 175 ARG A O 1
ATOM 1374 N N . ALA A 1 176 ? -6.464 27.274 -33.268 1.00 70.69 176 ALA A N 1
ATOM 1375 C CA . ALA A 1 176 ? -5.659 26.375 -34.097 1.00 70.69 176 ALA A CA 1
ATOM 1376 C C . ALA A 1 176 ? -6.513 25.247 -34.708 1.00 70.69 176 ALA A C 1
ATOM 1378 O O . ALA A 1 176 ? -6.424 24.977 -35.903 1.00 70.69 176 ALA A O 1
ATOM 1379 N N . ILE A 1 177 ? -7.422 24.670 -33.914 1.00 68.31 177 ILE A N 1
ATOM 1380 C CA . ILE A 1 177 ? -8.343 23.609 -34.353 1.00 68.31 177 ILE A CA 1
ATOM 1381 C C . ILE A 1 177 ? -9.359 24.130 -35.386 1.00 68.31 177 ILE A C 1
ATOM 1383 O O . ILE A 1 177 ? -9.668 23.439 -36.357 1.00 68.31 177 ILE A O 1
ATOM 1387 N N . ALA A 1 178 ? -9.861 25.359 -35.212 1.00 74.00 178 ALA A N 1
ATOM 1388 C CA . ALA A 1 178 ? -10.800 25.973 -36.152 1.00 74.00 178 ALA A CA 1
ATOM 1389 C C . ALA A 1 178 ? -10.159 26.295 -37.516 1.00 74.00 178 ALA A C 1
ATOM 1391 O O . ALA A 1 178 ? -10.830 26.190 -38.540 1.00 74.00 178 ALA A O 1
ATOM 1392 N N . LEU A 1 179 ? -8.871 26.658 -37.534 1.00 73.81 179 LEU A N 1
ATOM 1393 C CA . LEU A 1 179 ? -8.125 26.963 -38.760 1.00 73.81 179 LEU A CA 1
ATOM 1394 C C . LEU A 1 179 ? -7.841 25.704 -39.597 1.00 73.81 179 LEU A C 1
ATOM 1396 O O . LEU A 1 179 ? -8.054 25.725 -40.805 1.00 73.81 179 LEU A O 1
ATOM 1400 N N . SER A 1 180 ? -7.446 24.588 -38.975 1.00 65.25 180 SER A N 1
ATOM 1401 C CA . SER A 1 180 ? -7.114 23.352 -39.708 1.00 65.25 180 SER A CA 1
ATOM 1402 C C . SER A 1 180 ? -8.327 22.632 -40.319 1.00 65.25 180 SER A C 1
ATOM 1404 O O . SER A 1 180 ? -8.188 21.917 -41.314 1.00 65.25 180 SER A O 1
ATOM 1406 N N . LEU A 1 181 ? -9.527 22.806 -39.751 1.00 63.56 181 LEU A N 1
ATOM 1407 C CA . LEU A 1 181 ? -10.741 22.113 -40.206 1.00 63.56 181 LEU A CA 1
ATOM 1408 C C . LEU A 1 181 ? -11.416 22.793 -41.415 1.00 63.56 181 LEU A C 1
ATOM 1410 O O . LEU A 1 181 ? -12.093 22.118 -42.192 1.00 63.56 181 LEU A O 1
ATOM 1414 N N . ASP A 1 182 ? -11.210 24.100 -41.608 1.00 63.00 182 ASP A N 1
ATOM 1415 C CA . ASP A 1 182 ? -11.750 24.856 -42.755 1.00 63.00 182 ASP A CA 1
ATOM 1416 C C . ASP A 1 182 ? -10.902 24.669 -44.035 1.00 63.00 182 ASP A C 1
ATOM 1418 O O . ASP A 1 182 ? -11.395 24.846 -45.151 1.00 63.00 182 ASP A O 1
ATOM 1422 N N . GLU A 1 183 ? -9.644 24.227 -43.903 1.00 57.84 183 GLU A N 1
ATOM 1423 C CA . GLU A 1 183 ? -8.700 24.097 -45.027 1.00 57.84 183 GLU A CA 1
ATOM 1424 C C . GLU A 1 183 ? -8.841 22.769 -45.805 1.00 57.84 183 GLU A C 1
ATOM 1426 O O . GLU A 1 183 ? -8.554 22.700 -46.999 1.00 57.84 183 GLU A O 1
ATOM 1431 N N . SER A 1 184 ? -9.403 21.719 -45.190 1.00 53.47 184 SER A N 1
ATOM 1432 C CA . SER A 1 184 ? -9.513 20.374 -45.794 1.00 53.47 184 SER A CA 1
ATOM 1433 C C . SER A 1 184 ? -10.637 20.206 -46.839 1.00 53.47 184 SER A C 1
ATOM 1435 O O . SER A 1 184 ? -10.828 19.111 -47.363 1.00 53.47 184 SER A O 1
ATOM 1437 N N . SER A 1 185 ? -11.411 21.255 -47.155 1.00 48.03 185 SER A N 1
ATOM 1438 C CA . SER A 1 185 ? -12.625 21.143 -47.994 1.00 48.03 185 SER A CA 1
ATOM 1439 C C . SER A 1 185 ? -12.702 22.084 -49.204 1.00 48.03 185 SER A C 1
ATOM 1441 O O . SER A 1 185 ? -13.763 22.176 -49.827 1.00 48.03 185 SER A O 1
ATOM 1443 N N . ARG A 1 186 ? -11.627 22.786 -49.597 1.00 47.69 186 ARG A N 1
ATOM 1444 C CA . ARG A 1 186 ? -11.706 23.748 -50.714 1.00 47.69 186 ARG A CA 1
ATOM 1445 C C . ARG A 1 186 ? -10.527 23.705 -51.692 1.00 47.69 186 ARG A C 1
ATOM 1447 O O . ARG A 1 186 ? -9.632 24.526 -51.620 1.00 47.69 186 ARG A O 1
ATOM 1454 N N . VAL A 1 187 ? -10.699 22.822 -52.682 1.00 49.09 187 VAL A N 1
ATOM 1455 C CA . VAL A 1 187 ? -10.528 23.028 -54.142 1.00 49.09 187 VAL A CA 1
ATOM 1456 C C . VAL A 1 187 ? -9.167 23.469 -54.738 1.00 49.09 187 VAL A C 1
ATOM 1458 O O . VAL A 1 187 ? -8.372 24.140 -54.098 1.00 49.09 187 VAL A O 1
ATOM 1461 N N . PRO A 1 188 ? -8.892 23.063 -56.001 1.00 41.25 188 PRO A N 1
ATOM 1462 C CA . PRO A 1 188 ? -7.551 22.898 -56.564 1.00 41.25 188 PRO A CA 1
ATOM 1463 C C . PRO A 1 188 ? -7.122 24.059 -57.484 1.00 41.25 188 PRO A C 1
ATOM 1465 O O . PRO A 1 188 ? -7.873 25.004 -57.682 1.00 41.25 188 PRO A O 1
ATOM 1468 N N . VAL A 1 189 ? -5.961 23.864 -58.127 1.00 37.47 189 VAL A N 1
ATOM 1469 C CA . VAL A 1 189 ? -5.420 24.452 -59.374 1.00 37.47 189 VAL A CA 1
ATOM 1470 C C . VAL A 1 189 ? -4.402 25.598 -59.322 1.00 37.47 189 VAL A C 1
ATOM 1472 O O . VAL A 1 189 ? -4.595 26.632 -58.697 1.00 37.47 189 VAL A O 1
ATOM 1475 N N . SER A 1 190 ? -3.421 25.401 -60.215 1.00 34.31 190 SER A N 1
ATOM 1476 C CA . SER A 1 190 ? -2.653 26.391 -60.983 1.00 34.31 190 SER A CA 1
ATOM 1477 C C . SER A 1 190 ? -1.460 27.009 -60.266 1.00 34.31 190 SER A C 1
ATOM 1479 O O . SER A 1 190 ? -1.598 27.832 -59.376 1.00 34.31 190 SER A O 1
ATOM 1481 N N . SER A 1 191 ? -0.272 26.478 -60.565 1.00 36.97 191 SER A N 1
ATOM 1482 C CA . SER A 1 191 ? 0.635 26.922 -61.649 1.00 36.97 191 SER A CA 1
ATOM 1483 C C . SER A 1 191 ? 1.615 27.948 -61.075 1.00 36.97 191 SER A C 1
ATOM 1485 O O . SER A 1 191 ? 1.255 28.767 -60.244 1.00 36.97 191 SER A O 1
ATOM 1487 N N . LEU A 1 192 ? 2.917 27.852 -61.316 1.00 43.81 192 LEU A N 1
ATOM 1488 C CA . LEU A 1 192 ? 3.643 28.485 -62.423 1.00 43.81 192 LEU A CA 1
ATOM 1489 C C . LEU A 1 192 ? 5.131 28.276 -62.028 1.00 43.81 192 LEU A C 1
ATOM 1491 O O . LEU A 1 192 ? 5.595 28.929 -61.104 1.00 43.81 192 LEU A O 1
ATOM 1495 N N . TYR A 1 193 ? 5.869 27.256 -62.465 1.00 39.97 193 TYR A N 1
ATOM 1496 C CA . TYR A 1 193 ? 6.671 27.165 -63.697 1.00 39.97 193 TYR A CA 1
ATOM 1497 C C . TYR A 1 193 ? 8.060 26.568 -63.351 1.00 39.97 193 TYR A C 1
ATOM 1499 O O . TYR A 1 193 ? 8.457 26.612 -62.188 1.00 39.97 193 TYR A O 1
ATOM 1507 N N . PRO A 1 194 ? 8.779 25.994 -64.338 1.00 37.75 194 PRO A N 1
ATOM 1508 C CA . PRO A 1 194 ? 9.684 24.863 -64.151 1.00 37.75 194 PRO A CA 1
ATOM 1509 C C . PRO A 1 194 ? 11.133 25.113 -64.638 1.00 37.75 194 PRO A C 1
ATOM 1511 O O . PRO A 1 194 ? 11.452 26.165 -65.186 1.00 37.75 194 PRO A O 1
ATOM 1514 N N . SER A 1 195 ? 11.948 24.055 -64.512 1.00 31.97 195 SER A N 1
ATOM 1515 C CA . SER A 1 195 ? 13.113 23.701 -65.350 1.00 31.97 195 SER A CA 1
ATOM 1516 C C . SER A 1 195 ? 14.439 24.438 -65.113 1.00 31.97 195 SER A C 1
ATOM 1518 O O . SER A 1 195 ? 14.629 25.546 -65.605 1.00 31.97 195 SER A O 1
ATOM 1520 N N . ASN A 1 196 ? 15.425 23.753 -64.512 1.00 31.17 196 ASN A N 1
ATOM 1521 C CA . ASN A 1 196 ? 16.603 23.227 -65.232 1.00 31.17 196 ASN A CA 1
ATOM 1522 C C . ASN A 1 196 ? 17.703 22.687 -64.291 1.00 31.17 196 ASN A C 1
ATOM 1524 O O . ASN A 1 196 ? 17.969 23.268 -63.247 1.00 31.17 196 ASN A O 1
ATOM 1528 N N . ILE A 1 197 ? 18.402 21.661 -64.795 1.00 39.28 197 ILE A N 1
ATOM 1529 C CA . ILE A 1 197 ? 19.691 21.082 -64.360 1.00 39.28 197 ILE A CA 1
ATOM 1530 C C . ILE A 1 197 ? 19.580 19.892 -63.393 1.00 39.28 197 ILE A C 1
ATOM 1532 O O . ILE A 1 197 ? 19.499 20.006 -62.177 1.00 39.28 197 ILE A O 1
ATOM 1536 N N . SER A 1 198 ? 19.601 18.723 -64.026 1.00 31.00 198 SER A N 1
ATOM 1537 C CA . SER A 1 198 ? 19.943 17.411 -63.497 1.00 31.00 198 SER A CA 1
ATOM 1538 C C . SER A 1 198 ? 21.374 17.381 -62.947 1.00 31.00 198 SER A C 1
ATOM 1540 O O . SER A 1 198 ? 22.319 17.346 -63.729 1.00 31.00 198 SER A O 1
ATOM 1542 N N . ASP A 1 199 ? 21.509 17.326 -61.627 1.00 33.97 199 ASP A N 1
ATOM 1543 C CA . ASP A 1 199 ? 22.651 16.736 -60.924 1.00 33.97 199 ASP A CA 1
ATOM 1544 C C . ASP A 1 199 ? 22.050 15.769 -59.897 1.00 33.97 199 ASP A C 1
ATOM 1546 O O . ASP A 1 199 ? 21.772 16.118 -58.751 1.00 33.97 199 ASP A O 1
ATOM 1550 N N . SER A 1 200 ? 21.712 14.560 -60.351 1.00 42.94 200 SER A N 1
ATOM 1551 C CA . SER A 1 200 ? 21.246 13.494 -59.468 1.00 42.94 200 SER A CA 1
ATOM 1552 C C . SER A 1 200 ? 22.422 13.057 -58.601 1.00 42.94 200 SER A C 1
ATOM 1554 O O . SER A 1 200 ? 23.359 12.426 -59.094 1.00 42.94 200 SER A O 1
ATOM 1556 N N . ILE A 1 201 ? 22.374 13.424 -57.322 1.00 56.22 201 ILE A N 1
ATOM 1557 C CA . ILE A 1 201 ? 23.260 12.907 -56.280 1.00 56.22 201 ILE A CA 1
ATOM 1558 C C . ILE A 1 201 ? 23.289 11.373 -56.422 1.00 56.22 201 ILE A C 1
ATOM 1560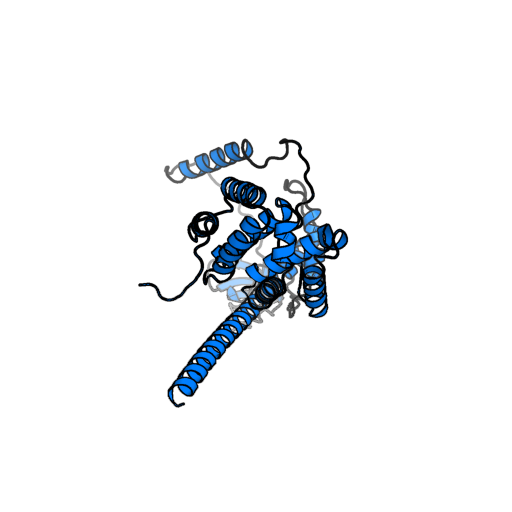 O O . ILE A 1 201 ? 22.215 10.765 -56.422 1.00 56.22 201 ILE A O 1
ATOM 1564 N N . PRO A 1 202 ? 24.467 10.745 -56.604 1.00 65.00 202 PRO A N 1
ATOM 1565 C CA . PRO A 1 202 ? 24.556 9.297 -56.723 1.00 65.00 202 PRO A CA 1
ATOM 1566 C C . PRO A 1 202 ? 23.999 8.663 -55.447 1.00 65.00 202 PRO A C 1
ATOM 1568 O O . PRO A 1 202 ? 24.457 8.957 -54.345 1.00 65.00 202 PRO A O 1
ATOM 1571 N N . ARG A 1 203 ? 22.971 7.827 -55.600 1.00 82.19 203 ARG A N 1
ATOM 1572 C CA . ARG A 1 203 ? 22.355 7.104 -54.490 1.00 82.19 203 ARG A CA 1
ATOM 1573 C C . ARG A 1 203 ? 23.218 5.889 -54.183 1.00 82.19 203 ARG A C 1
ATOM 1575 O O . ARG A 1 203 ? 23.349 4.995 -55.013 1.00 82.19 203 ARG A O 1
ATOM 1582 N N . GLU A 1 204 ? 23.826 5.866 -53.010 1.00 87.50 204 GLU A N 1
ATOM 1583 C CA . GLU A 1 204 ? 24.574 4.711 -52.521 1.00 87.50 204 GLU A CA 1
ATOM 1584 C C . GLU A 1 204 ? 23.652 3.815 -51.683 1.00 87.50 204 GLU A C 1
ATOM 1586 O O . GLU A 1 204 ? 22.760 4.294 -50.980 1.00 87.50 204 GLU A O 1
ATOM 1591 N N . VAL A 1 205 ? 23.832 2.503 -51.795 1.00 89.75 205 VAL A N 1
ATOM 1592 C CA . VAL A 1 205 ? 23.096 1.491 -51.027 1.00 89.75 205 VAL A CA 1
ATOM 1593 C C . VAL A 1 205 ? 24.065 0.417 -50.536 1.00 89.75 205 VAL A C 1
ATOM 1595 O O . VAL A 1 205 ? 25.073 0.149 -51.188 1.00 89.75 205 VAL A O 1
ATOM 1598 N N . ARG A 1 206 ? 23.779 -0.205 -49.391 1.00 87.69 206 ARG A N 1
ATOM 1599 C CA . ARG A 1 206 ? 24.581 -1.293 -48.811 1.00 87.69 206 ARG A CA 1
ATOM 1600 C C . ARG A 1 206 ? 23.923 -2.639 -49.079 1.00 87.69 206 ARG A C 1
ATOM 1602 O O . ARG A 1 206 ? 22.730 -2.793 -48.833 1.00 87.69 206 ARG A O 1
ATOM 1609 N N . ALA A 1 207 ? 24.691 -3.617 -49.538 1.00 88.25 207 ALA A N 1
ATOM 1610 C CA . ALA A 1 207 ? 24.223 -4.986 -49.711 1.00 88.25 207 ALA A CA 1
ATOM 1611 C C . ALA A 1 207 ? 23.869 -5.642 -48.364 1.00 88.25 207 ALA A C 1
ATOM 1613 O O . ALA A 1 207 ? 24.697 -5.689 -47.454 1.00 88.25 207 ALA A O 1
ATOM 1614 N N . LEU A 1 208 ? 22.651 -6.171 -48.245 1.00 85.00 208 LEU A N 1
ATOM 1615 C CA . LEU A 1 208 ? 22.161 -6.931 -47.088 1.00 85.00 208 LEU A CA 1
ATOM 1616 C C . LEU A 1 208 ? 22.568 -8.412 -47.145 1.00 85.00 208 LEU A C 1
ATOM 1618 O O . LEU A 1 208 ? 22.691 -9.057 -46.107 1.00 85.00 208 LEU A O 1
ATOM 1622 N N . TYR A 1 209 ? 22.781 -8.949 -48.349 1.00 84.19 209 TYR A N 1
ATOM 1623 C CA . TYR A 1 209 ? 23.105 -10.354 -48.595 1.00 84.19 209 TYR A CA 1
ATOM 1624 C C . TYR A 1 209 ? 24.166 -10.481 -49.688 1.00 84.19 209 TYR A C 1
ATOM 1626 O O . TYR A 1 209 ? 24.350 -9.567 -50.490 1.00 84.19 209 TYR A O 1
ATOM 1634 N N . ASP A 1 210 ? 24.829 -11.633 -49.742 1.00 84.25 210 ASP A N 1
ATOM 1635 C CA . ASP A 1 210 ? 25.650 -12.002 -50.891 1.00 84.25 210 ASP A CA 1
ATOM 1636 C C . ASP A 1 210 ? 24.751 -12.249 -52.110 1.00 84.25 210 ASP A C 1
ATOM 1638 O O . ASP A 1 210 ? 23.681 -12.857 -52.000 1.00 84.25 210 ASP A O 1
ATOM 1642 N N . PHE A 1 211 ? 25.201 -11.818 -53.283 1.00 88.25 211 PHE A N 1
ATOM 1643 C CA . PHE A 1 211 ? 24.529 -12.081 -54.546 1.00 88.25 211 PHE A CA 1
ATOM 1644 C C . PHE A 1 211 ? 25.567 -12.450 -55.605 1.00 88.25 211 PHE A C 1
ATOM 1646 O O . PHE A 1 211 ? 26.492 -11.688 -55.892 1.00 88.25 211 PHE A O 1
ATOM 1653 N N . GLU A 1 212 ? 25.424 -13.647 -56.167 1.00 89.12 212 GLU A N 1
ATOM 1654 C CA . GLU A 1 212 ? 26.269 -14.162 -57.240 1.00 89.12 212 GLU A CA 1
ATOM 1655 C C . GLU A 1 212 ? 25.509 -14.047 -58.562 1.00 89.12 212 GLU A C 1
ATOM 1657 O O . GLU A 1 212 ? 24.420 -14.605 -58.694 1.00 89.12 212 GLU A O 1
ATOM 1662 N N . ALA A 1 213 ? 26.081 -13.318 -59.522 1.00 88.94 213 ALA A N 1
ATOM 1663 C CA . ALA A 1 213 ? 25.518 -13.163 -60.856 1.00 88.94 213 ALA A CA 1
ATOM 1664 C C . ALA A 1 213 ? 25.365 -14.527 -61.550 1.00 88.94 213 ALA A C 1
ATOM 1666 O O . ALA A 1 213 ? 26.338 -15.264 -61.725 1.00 88.94 213 ALA A O 1
ATOM 1667 N N . ALA A 1 214 ? 24.143 -14.846 -61.965 1.00 84.06 214 ALA A N 1
ATOM 1668 C CA . ALA A 1 214 ? 23.806 -15.990 -62.801 1.00 84.06 214 ALA A CA 1
ATOM 1669 C C . ALA A 1 214 ? 23.929 -15.666 -64.301 1.00 84.06 214 ALA A C 1
ATOM 1671 O O . ALA A 1 214 ? 24.200 -16.564 -65.102 1.00 84.06 214 ALA A O 1
ATOM 1672 N N . GLU A 1 215 ? 23.742 -14.399 -64.676 1.00 85.06 215 GLU A N 1
ATOM 1673 C CA . GLU A 1 215 ? 23.840 -13.900 -66.051 1.00 85.06 215 GLU A CA 1
ATOM 1674 C C . GLU A 1 215 ? 24.931 -12.819 -66.200 1.00 85.06 215 GLU A C 1
ATOM 1676 O O . GLU A 1 215 ? 25.294 -12.129 -65.250 1.00 85.06 215 GLU A O 1
ATOM 1681 N N . ASP A 1 216 ? 25.449 -12.628 -67.420 1.00 84.56 216 ASP A N 1
ATOM 1682 C CA . ASP A 1 216 ? 26.540 -11.674 -67.714 1.00 84.56 216 ASP A CA 1
ATOM 1683 C C . ASP A 1 216 ? 26.164 -10.192 -67.475 1.00 84.56 216 ASP A C 1
ATOM 1685 O O . ASP A 1 216 ? 27.028 -9.314 -67.468 1.00 84.56 216 ASP A O 1
ATOM 1689 N N . ASN A 1 217 ? 24.872 -9.890 -67.338 1.00 89.31 217 ASN A N 1
ATOM 1690 C CA . ASN A 1 217 ? 24.309 -8.563 -67.069 1.00 89.31 217 ASN A CA 1
ATOM 1691 C C . ASN A 1 217 ? 24.050 -8.303 -65.573 1.00 89.31 217 ASN A C 1
ATOM 1693 O O . ASN A 1 217 ? 23.590 -7.211 -65.231 1.00 89.31 217 ASN A O 1
ATOM 1697 N N . GLU A 1 218 ? 24.313 -9.271 -64.696 1.00 91.00 218 GLU A N 1
ATOM 1698 C CA . GLU A 1 218 ? 24.074 -9.182 -63.256 1.00 91.00 218 GLU A CA 1
ATOM 1699 C C . GLU A 1 218 ? 25.342 -8.770 -62.491 1.00 91.00 218 GLU A C 1
ATOM 1701 O O . GLU A 1 218 ? 26.474 -9.031 -62.902 1.00 91.00 218 GLU A O 1
ATOM 1706 N N . LEU A 1 219 ? 25.163 -8.077 -61.365 1.00 88.88 219 LEU A N 1
ATOM 1707 C CA . LEU A 1 219 ? 26.260 -7.588 -60.536 1.00 88.88 219 LEU A CA 1
ATOM 1708 C C . LEU A 1 219 ? 26.537 -8.556 -59.389 1.00 88.88 219 LEU A C 1
ATOM 1710 O O . LEU A 1 219 ? 25.747 -8.613 -58.462 1.00 88.88 219 LEU A O 1
ATOM 1714 N N . THR A 1 220 ? 27.688 -9.228 -59.369 1.00 90.00 220 THR A N 1
ATOM 1715 C CA . THR A 1 220 ? 28.120 -9.982 -58.178 1.00 90.00 220 THR A CA 1
ATOM 1716 C C . THR A 1 220 ? 28.589 -9.034 -57.069 1.00 90.00 220 THR A C 1
ATOM 1718 O O . THR A 1 220 ? 29.499 -8.231 -57.298 1.00 90.00 220 THR A O 1
ATOM 1721 N N . PHE A 1 221 ? 28.042 -9.161 -55.859 1.00 89.62 221 PHE A N 1
ATOM 1722 C CA . PHE A 1 221 ? 28.456 -8.419 -54.658 1.00 89.62 221 PHE A CA 1
ATOM 1723 C C . PHE A 1 221 ? 28.342 -9.279 -53.396 1.00 89.62 221 PHE A C 1
ATOM 1725 O O . PHE A 1 221 ? 27.638 -10.285 -53.368 1.00 89.62 221 PHE A O 1
ATOM 1732 N N . MET A 1 222 ? 29.071 -8.894 -52.354 1.00 87.00 222 MET A N 1
ATOM 1733 C CA . MET A 1 222 ? 29.008 -9.530 -51.038 1.00 87.00 222 MET A CA 1
ATOM 1734 C C . MET A 1 222 ? 28.201 -8.668 -50.063 1.00 87.00 222 MET A C 1
ATOM 1736 O O . MET A 1 222 ? 28.123 -7.450 -50.226 1.00 87.00 222 MET A O 1
ATOM 1740 N N . ALA A 1 223 ? 27.617 -9.281 -49.036 1.00 85.00 223 ALA A N 1
ATOM 1741 C CA . ALA A 1 223 ? 26.960 -8.579 -47.944 1.00 85.00 223 ALA A CA 1
ATOM 1742 C C . ALA A 1 223 ? 27.920 -7.539 -47.340 1.00 85.00 223 ALA A C 1
ATOM 1744 O O . ALA A 1 223 ? 29.072 -7.839 -47.020 1.00 85.00 223 ALA A O 1
ATOM 1745 N N . GLY A 1 224 ? 27.444 -6.304 -47.197 1.00 81.56 224 GLY A N 1
ATOM 1746 C CA . GLY A 1 224 ? 28.240 -5.157 -46.767 1.00 81.56 224 GLY A CA 1
ATOM 1747 C C . GLY A 1 224 ? 28.887 -4.346 -47.894 1.00 81.56 224 GLY A C 1
ATOM 1748 O O . GLY A 1 224 ? 29.318 -3.227 -47.622 1.00 81.56 224 GLY A O 1
ATOM 1749 N N . ASP A 1 225 ? 28.918 -4.835 -49.140 1.00 86.50 225 ASP A N 1
ATOM 1750 C CA . ASP A 1 225 ? 29.421 -4.049 -50.272 1.00 86.50 225 ASP A CA 1
ATOM 1751 C C . ASP A 1 225 ? 28.539 -2.810 -50.503 1.00 86.50 225 ASP A C 1
ATOM 1753 O O . ASP A 1 225 ? 27.308 -2.866 -50.421 1.00 86.50 225 ASP A O 1
ATOM 1757 N N . ILE A 1 226 ? 29.176 -1.683 -50.827 1.00 88.31 226 ILE A N 1
ATOM 1758 C CA . ILE A 1 226 ? 28.483 -0.448 -51.203 1.00 88.31 226 ILE A CA 1
ATOM 1759 C C . ILE A 1 226 ? 28.305 -0.420 -52.718 1.00 88.31 226 ILE A C 1
ATOM 1761 O O . ILE A 1 226 ? 29.269 -0.547 -53.479 1.00 88.31 226 ILE A O 1
ATOM 1765 N N . ILE A 1 227 ? 27.060 -0.249 -53.151 1.00 89.25 227 ILE A N 1
ATOM 1766 C CA . ILE A 1 227 ? 26.661 -0.203 -54.552 1.00 89.25 227 ILE A CA 1
ATOM 1767 C C . ILE A 1 227 ? 26.161 1.206 -54.853 1.00 89.25 227 ILE A C 1
ATOM 1769 O O . ILE A 1 227 ? 25.245 1.714 -54.209 1.00 89.25 227 ILE A O 1
ATOM 1773 N N . THR A 1 228 ? 26.744 1.845 -55.861 1.00 91.31 228 THR A N 1
ATOM 1774 C CA . THR A 1 228 ? 26.218 3.100 -56.398 1.00 91.31 228 THR A CA 1
ATOM 1775 C C . THR A 1 228 ? 25.092 2.774 -57.374 1.00 91.31 228 THR A C 1
ATOM 1777 O O . THR A 1 228 ? 25.347 2.202 -58.437 1.00 91.31 228 THR A O 1
ATOM 1780 N N . VAL A 1 229 ? 23.853 3.116 -57.026 1.00 91.12 229 VAL A N 1
ATOM 1781 C CA . VAL A 1 229 ? 22.669 2.895 -57.865 1.00 91.12 229 VAL A CA 1
ATOM 1782 C C . VAL A 1 229 ? 22.712 3.853 -59.053 1.00 91.12 229 VAL A C 1
ATOM 1784 O O . VAL A 1 229 ? 22.804 5.070 -58.885 1.00 91.12 229 VAL A O 1
ATOM 1787 N N . THR A 1 230 ? 22.673 3.296 -60.261 1.00 87.62 230 THR A N 1
ATOM 1788 C CA . THR A 1 230 ? 22.661 4.041 -61.527 1.00 87.62 230 THR A CA 1
ATOM 1789 C C . THR A 1 230 ? 21.293 4.036 -62.199 1.00 87.62 230 THR A C 1
ATOM 1791 O O . THR A 1 230 ? 21.014 4.948 -62.974 1.00 87.62 230 THR A O 1
ATOM 1794 N N . ASP A 1 231 ? 20.446 3.046 -61.907 1.00 86.50 231 ASP A N 1
ATOM 1795 C CA . ASP A 1 231 ? 19.073 2.955 -62.407 1.00 86.50 231 ASP A CA 1
ATOM 1796 C C . ASP A 1 231 ? 18.190 2.200 -61.398 1.00 86.50 231 ASP A C 1
ATOM 1798 O O . ASP A 1 231 ? 18.450 1.035 -61.105 1.00 86.50 231 ASP A O 1
ATOM 1802 N N . ASP A 1 232 ? 17.157 2.847 -60.864 1.00 86.62 232 ASP A N 1
ATOM 1803 C CA . ASP A 1 232 ? 16.137 2.256 -59.987 1.00 86.62 232 ASP A CA 1
ATOM 1804 C C . ASP A 1 232 ? 14.742 2.226 -60.645 1.00 86.62 232 ASP A C 1
ATOM 1806 O O . ASP A 1 232 ? 13.722 2.148 -59.961 1.00 86.62 232 ASP A O 1
ATOM 1810 N N . SER A 1 233 ? 14.686 2.270 -61.986 1.00 83.00 233 SER A N 1
ATOM 1811 C CA . SER A 1 233 ? 13.430 2.313 -62.753 1.00 83.00 233 SER A CA 1
ATOM 1812 C C . SER A 1 233 ? 12.530 1.086 -62.556 1.00 83.00 233 SER A C 1
ATOM 1814 O O . SER A 1 233 ? 11.312 1.192 -62.716 1.00 83.00 233 SER A O 1
ATOM 1816 N N . ASP A 1 234 ? 13.102 -0.080 -62.242 1.00 83.44 234 ASP A N 1
ATOM 1817 C CA . ASP A 1 234 ? 12.347 -1.293 -61.917 1.00 83.44 234 ASP A CA 1
ATOM 1818 C C . ASP A 1 234 ? 12.253 -1.461 -60.393 1.00 83.44 234 ASP A C 1
ATOM 1820 O O . ASP A 1 234 ? 13.212 -1.260 -59.652 1.00 83.44 234 ASP A O 1
ATOM 1824 N N . VAL A 1 235 ? 11.073 -1.844 -59.910 1.00 82.94 235 VAL A N 1
ATOM 1825 C CA . VAL A 1 235 ? 10.796 -2.037 -58.479 1.00 82.94 235 VAL A CA 1
ATOM 1826 C C . VAL A 1 235 ? 11.593 -3.208 -57.897 1.00 82.94 235 VAL A C 1
ATOM 1828 O O . VAL A 1 235 ? 11.920 -3.200 -56.713 1.00 82.94 235 VAL A O 1
ATOM 1831 N N . ASN A 1 236 ? 11.883 -4.223 -58.711 1.00 84.62 236 ASN A N 1
ATOM 1832 C CA . ASN A 1 236 ? 12.517 -5.457 -58.264 1.00 84.62 236 ASN A CA 1
ATOM 1833 C C . ASN A 1 236 ? 14.007 -5.513 -58.602 1.00 84.62 236 ASN A C 1
ATOM 1835 O O . ASN A 1 236 ? 14.746 -6.146 -57.856 1.00 84.62 236 ASN A O 1
ATOM 1839 N N . TRP A 1 237 ? 14.442 -4.886 -59.698 1.00 89.25 237 TRP A N 1
ATOM 1840 C CA . TRP A 1 237 ? 15.811 -4.989 -60.210 1.00 89.25 237 TRP A CA 1
ATOM 1841 C C . TRP A 1 237 ? 16.431 -3.617 -60.449 1.00 89.25 237 TRP A C 1
ATOM 1843 O O . TRP A 1 237 ? 16.064 -2.900 -61.374 1.00 89.25 237 TRP A O 1
ATOM 1853 N N . TRP A 1 238 ? 17.417 -3.258 -59.641 1.00 91.88 238 TRP A N 1
ATOM 1854 C CA . TRP A 1 238 ? 18.168 -2.022 -59.814 1.00 91.88 238 TRP A CA 1
ATOM 1855 C C . TRP A 1 238 ? 19.455 -2.291 -60.578 1.00 91.88 238 TRP A C 1
ATOM 1857 O O . TRP A 1 238 ? 20.025 -3.378 -60.516 1.00 91.88 238 TRP A O 1
ATOM 1867 N N . ARG A 1 239 ? 19.936 -1.293 -61.311 1.00 90.06 239 ARG A N 1
ATOM 1868 C CA . ARG A 1 239 ? 21.270 -1.296 -61.898 1.00 90.06 239 ARG A CA 1
ATOM 1869 C C . ARG A 1 239 ? 22.184 -0.463 -61.028 1.00 90.06 239 ARG A C 1
ATOM 1871 O O . ARG A 1 239 ? 21.824 0.623 -60.573 1.00 90.06 239 ARG A O 1
ATOM 1878 N N . GLY A 1 240 ? 23.398 -0.946 -60.829 1.00 91.06 240 GLY A N 1
ATOM 1879 C CA . GLY A 1 240 ? 24.386 -0.198 -60.077 1.00 91.06 240 GLY A CA 1
ATOM 1880 C C . GLY A 1 240 ? 25.798 -0.639 -60.370 1.00 91.06 240 GLY A C 1
ATOM 1881 O O . GLY A 1 240 ? 26.058 -1.514 -61.199 1.00 91.06 240 GLY A O 1
ATOM 1882 N N . LYS A 1 241 ? 26.716 0.034 -59.692 1.00 90.19 241 LYS A N 1
ATOM 1883 C CA . LYS A 1 241 ? 28.150 -0.155 -59.822 1.00 90.19 241 LYS A CA 1
ATOM 1884 C C . LYS A 1 241 ? 28.743 -0.444 -58.450 1.00 90.19 241 LYS A C 1
ATOM 1886 O O . LYS A 1 241 ? 28.560 0.336 -57.523 1.00 90.19 241 LYS A O 1
ATOM 1891 N N . SER A 1 242 ? 29.465 -1.552 -58.347 1.00 87.31 242 SER A N 1
ATOM 1892 C CA . SER A 1 242 ? 30.266 -1.937 -57.182 1.00 87.31 242 SER A CA 1
ATOM 1893 C C . SER A 1 242 ? 31.752 -1.940 -57.564 1.00 87.31 242 SER A C 1
ATOM 1895 O O . SER A 1 242 ? 32.126 -1.764 -58.727 1.00 87.31 242 SER A O 1
ATOM 1897 N N . HIS A 1 243 ? 32.630 -2.189 -56.597 1.00 83.75 243 HIS A N 1
ATOM 1898 C CA . HIS A 1 243 ? 34.053 -2.418 -56.838 1.00 83.75 243 HIS A CA 1
ATOM 1899 C C . HIS A 1 243 ? 34.328 -3.668 -57.707 1.00 83.75 243 HIS A C 1
ATOM 1901 O O . HIS A 1 243 ? 35.444 -3.834 -58.202 1.00 83.75 243 HIS A O 1
ATOM 1907 N N . ARG A 1 244 ? 33.339 -4.564 -57.871 1.00 82.12 244 ARG A N 1
ATOM 1908 C CA . ARG A 1 244 ? 33.434 -5.817 -58.650 1.00 82.12 244 ARG A CA 1
ATOM 1909 C C . ARG A 1 244 ? 32.985 -5.688 -60.104 1.00 82.12 244 ARG A C 1
ATOM 1911 O O . ARG A 1 244 ? 33.325 -6.550 -60.908 1.00 82.12 244 ARG A O 1
ATOM 1918 N N . GLY A 1 245 ? 32.252 -4.633 -60.449 1.00 87.31 245 GLY A N 1
ATOM 1919 C CA . GLY A 1 245 ? 31.686 -4.457 -61.782 1.00 87.31 245 GLY A CA 1
ATOM 1920 C C . GLY A 1 245 ? 30.451 -3.565 -61.785 1.00 87.31 245 GLY A C 1
ATOM 1921 O O . GLY A 1 245 ? 30.154 -2.872 -60.812 1.00 87.31 245 GLY A O 1
ATOM 1922 N N . GLU A 1 246 ? 29.728 -3.595 -62.895 1.00 90.94 246 GLU A N 1
ATOM 1923 C CA . GLU A 1 246 ? 28.408 -2.988 -63.048 1.00 90.94 246 GLU A CA 1
ATOM 1924 C C . GLU A 1 246 ? 27.429 -4.046 -63.550 1.00 90.94 246 GLU A C 1
ATOM 1926 O O . GLU A 1 246 ? 27.811 -4.916 -64.328 1.00 90.94 246 GLU A O 1
ATOM 1931 N N . GLY A 1 247 ? 26.178 -3.976 -63.110 1.00 91.56 247 GLY A N 1
ATOM 1932 C CA . GLY A 1 247 ? 25.169 -4.964 -63.472 1.00 91.56 247 GLY A CA 1
ATOM 1933 C C . GLY A 1 247 ? 23.852 -4.734 -62.745 1.00 91.56 247 GLY A C 1
ATOM 1934 O O . GLY A 1 247 ? 23.697 -3.763 -61.997 1.00 91.56 247 GLY A O 1
ATOM 1935 N N . LEU A 1 248 ? 22.899 -5.615 -63.012 1.00 90.75 248 LEU A N 1
ATOM 1936 C CA . LEU A 1 248 ? 21.594 -5.666 -62.369 1.00 90.75 248 LEU A CA 1
ATOM 1937 C C . LEU A 1 248 ? 21.672 -6.438 -61.050 1.00 90.75 248 LEU A C 1
ATOM 1939 O O . LEU A 1 248 ? 22.409 -7.417 -60.937 1.00 90.75 248 LEU A O 1
ATOM 1943 N N . PHE A 1 249 ? 20.899 -6.007 -60.061 1.00 90.62 249 PHE A N 1
ATOM 1944 C CA . PHE A 1 249 ? 20.756 -6.685 -58.783 1.00 90.62 249 PHE A CA 1
ATOM 1945 C C . PHE A 1 249 ? 19.351 -6.496 -58.198 1.00 90.62 249 PHE A C 1
ATOM 1947 O O . PHE A 1 249 ? 18.686 -5.505 -58.504 1.00 90.62 249 PHE A O 1
ATOM 1954 N N . PRO A 1 250 ? 18.884 -7.402 -57.329 1.00 89.94 250 PRO A N 1
ATOM 1955 C CA . PRO A 1 250 ? 17.570 -7.263 -56.719 1.00 89.94 250 PRO A CA 1
ATOM 1956 C C . PRO A 1 250 ? 17.512 -6.100 -55.710 1.00 89.94 250 PRO A C 1
ATOM 1958 O O . PRO A 1 250 ? 18.328 -6.021 -54.792 1.00 89.94 250 PRO A O 1
ATOM 1961 N N . ALA A 1 251 ? 16.513 -5.222 -55.819 1.00 86.62 251 ALA A N 1
ATOM 1962 C CA . ALA A 1 251 ? 16.327 -4.059 -54.940 1.00 86.62 251 ALA A CA 1
ATOM 1963 C C . ALA A 1 251 ? 16.166 -4.433 -53.453 1.00 86.62 251 ALA A C 1
ATOM 1965 O O . ALA A 1 251 ? 16.536 -3.681 -52.557 1.00 86.62 251 ALA A O 1
ATOM 1966 N N . ASN A 1 252 ? 15.638 -5.626 -53.179 1.00 89.56 252 ASN A N 1
ATOM 1967 C CA . ASN A 1 252 ? 15.453 -6.171 -51.834 1.00 89.56 252 ASN A CA 1
ATOM 1968 C C . ASN A 1 252 ? 16.737 -6.750 -51.214 1.00 89.56 252 ASN A C 1
ATOM 1970 O O . ASN A 1 252 ? 16.712 -7.164 -50.057 1.00 89.56 252 ASN A O 1
ATOM 1974 N N . PHE A 1 253 ? 17.839 -6.813 -51.968 1.00 86.94 253 PHE A N 1
ATOM 1975 C CA . PHE A 1 253 ? 19.147 -7.244 -51.467 1.00 86.94 253 PHE A CA 1
ATOM 1976 C C . PHE A 1 253 ? 19.987 -6.067 -50.967 1.00 86.94 253 PHE A C 1
ATOM 1978 O O . PHE A 1 253 ? 21.131 -6.270 -50.565 1.00 86.94 253 PHE A O 1
ATOM 1985 N N . VAL A 1 254 ? 19.442 -4.847 -50.969 1.00 87.81 254 VAL A N 1
ATOM 1986 C CA . VAL A 1 254 ? 20.154 -3.639 -50.554 1.00 87.81 254 VAL A CA 1
ATOM 1987 C C . VAL A 1 254 ? 19.331 -2.786 -49.588 1.00 87.81 254 VAL A C 1
ATOM 1989 O O . VAL A 1 254 ? 18.104 -2.823 -49.593 1.00 87.81 254 VAL A O 1
ATOM 1992 N N . THR A 1 255 ? 20.011 -1.977 -48.778 1.00 84.12 255 THR A N 1
ATOM 1993 C CA . THR A 1 255 ? 19.406 -0.939 -47.934 1.00 84.12 255 THR A CA 1
ATOM 1994 C C . THR A 1 255 ? 19.978 0.436 -48.276 1.00 84.12 255 THR A C 1
ATOM 1996 O O . THR A 1 255 ? 21.157 0.568 -48.598 1.00 84.12 255 THR A O 1
ATOM 1999 N N . SER A 1 256 ? 19.144 1.480 -48.215 1.00 81.00 256 SER A N 1
ATOM 2000 C CA . SER A 1 256 ? 19.606 2.879 -48.303 1.00 81.00 256 SER A CA 1
ATOM 2001 C C . SER A 1 256 ? 20.224 3.369 -46.984 1.00 81.00 256 SER A C 1
ATOM 2003 O O . SER A 1 256 ? 20.748 4.478 -46.918 1.00 81.00 256 SER A O 1
ATOM 2005 N N . GLU A 1 257 ? 20.169 2.551 -45.934 1.00 70.19 257 GLU A N 1
ATOM 2006 C CA . GLU A 1 257 ? 20.792 2.817 -44.643 1.00 70.19 257 GLU A CA 1
ATOM 2007 C C . GLU A 1 257 ? 22.292 2.507 -44.742 1.00 70.19 257 GLU A C 1
ATOM 2009 O O . GLU A 1 257 ? 22.755 1.400 -44.482 1.00 70.19 257 GLU A O 1
ATOM 2014 N N . LEU A 1 258 ? 23.057 3.499 -45.198 1.00 65.19 258 LEU A N 1
ATOM 2015 C CA . LEU A 1 258 ? 24.526 3.459 -45.227 1.00 65.19 258 LEU A CA 1
ATOM 2016 C C . LEU A 1 258 ? 25.151 3.759 -43.861 1.00 65.19 258 LEU A C 1
ATOM 2018 O O . LEU A 1 258 ? 26.365 3.635 -43.705 1.00 65.19 258 LEU A O 1
ATOM 2022 N N . ASN A 1 259 ? 24.334 4.143 -42.878 1.00 56.94 259 ASN A N 1
ATOM 2023 C CA . ASN A 1 259 ? 24.762 4.128 -41.490 1.00 56.94 259 ASN A CA 1
ATOM 2024 C C . ASN A 1 259 ? 25.013 2.672 -41.114 1.00 56.94 259 ASN A C 1
ATOM 2026 O O . ASN A 1 259 ? 24.135 1.833 -41.297 1.00 56.94 259 ASN A O 1
ATOM 2030 N N . GLU A 1 260 ? 26.233 2.380 -40.662 1.00 48.56 260 GLU A N 1
ATOM 2031 C CA . GLU A 1 260 ? 26.635 1.063 -40.173 1.00 48.56 260 GLU A CA 1
ATOM 2032 C C . GLU A 1 260 ? 25.503 0.441 -39.341 1.00 48.56 260 GLU A C 1
ATOM 2034 O O . GLU A 1 260 ? 25.166 0.983 -38.286 1.00 48.56 260 GLU A O 1
ATOM 2039 N N . PRO A 1 261 ? 24.885 -0.669 -39.787 1.00 41.97 261 PRO A N 1
ATOM 2040 C CA . PRO A 1 261 ? 24.143 -1.478 -38.862 1.00 41.97 261 PRO A CA 1
ATOM 2041 C C . PRO A 1 261 ? 25.178 -2.225 -38.009 1.00 41.97 261 PRO A C 1
ATOM 2043 O O . PRO A 1 261 ? 26.260 -2.575 -38.487 1.00 41.97 261 PRO A O 1
ATOM 2046 N N . GLU A 1 262 ? 24.763 -2.553 -36.790 1.00 45.72 262 GLU A N 1
ATOM 2047 C CA . GLU A 1 262 ? 25.333 -3.584 -35.912 1.00 45.72 262 GLU A CA 1
ATOM 2048 C C . GLU A 1 262 ? 26.391 -3.084 -34.915 1.00 45.72 262 GLU A C 1
ATOM 2050 O O . GLU A 1 262 ? 27.463 -2.618 -35.270 1.00 45.72 262 GLU A O 1
ATOM 2055 N N . GLU A 1 263 ? 26.144 -3.169 -33.608 1.00 39.53 263 GLU A N 1
ATOM 2056 C CA . GLU A 1 263 ? 25.394 -4.213 -32.898 1.00 39.53 263 GLU A CA 1
ATOM 2057 C C . GLU A 1 263 ? 24.067 -3.706 -32.291 1.00 39.53 263 GLU A C 1
ATOM 2059 O O . GLU A 1 263 ? 24.073 -3.025 -31.267 1.00 39.53 263 GLU A O 1
ATOM 2064 N N . ILE A 1 264 ? 22.901 -4.109 -32.827 1.00 51.09 264 ILE A N 1
ATOM 2065 C CA . ILE A 1 264 ? 21.660 -4.055 -32.030 1.00 51.09 264 ILE A CA 1
ATOM 2066 C C . ILE A 1 264 ? 21.767 -5.188 -31.012 1.00 51.09 264 ILE A C 1
ATOM 2068 O O . ILE A 1 264 ? 21.358 -6.324 -31.260 1.00 51.09 264 ILE A O 1
ATOM 2072 N N . VAL A 1 265 ? 22.385 -4.889 -29.873 1.00 51.16 265 VAL A N 1
ATOM 2073 C CA . VAL A 1 265 ? 22.378 -5.754 -28.696 1.00 51.16 265 VAL A CA 1
ATOM 2074 C C . VAL A 1 265 ? 20.920 -6.117 -28.406 1.00 51.16 265 VAL A C 1
ATOM 2076 O O . VAL A 1 265 ? 20.117 -5.214 -28.159 1.00 51.16 265 VAL A O 1
ATOM 2079 N N . PRO A 1 266 ? 20.527 -7.406 -28.446 1.00 51.03 266 PRO A N 1
ATOM 2080 C CA . PRO A 1 266 ? 19.179 -7.783 -28.067 1.00 51.03 266 PRO A CA 1
ATOM 2081 C C . PRO A 1 266 ? 18.984 -7.309 -26.631 1.00 51.03 266 PRO A C 1
ATOM 2083 O O . PRO A 1 266 ? 19.682 -7.778 -25.727 1.00 51.03 266 PRO A O 1
ATOM 2086 N N . VAL A 1 267 ? 18.057 -6.372 -26.410 1.00 55.78 267 VAL A N 1
ATOM 2087 C CA . VAL A 1 267 ? 17.644 -5.976 -25.061 1.00 55.78 267 VAL A CA 1
ATOM 2088 C C . VAL A 1 267 ? 16.855 -7.157 -24.495 1.00 55.78 267 VAL A C 1
ATOM 2090 O O . VAL A 1 267 ? 15.633 -7.221 -24.525 1.00 55.78 267 VAL A O 1
ATOM 2093 N N . ALA A 1 268 ? 17.589 -8.185 -24.067 1.00 63.03 268 ALA A N 1
ATOM 2094 C CA . ALA A 1 268 ? 17.064 -9.486 -23.672 1.00 63.03 268 ALA A CA 1
ATOM 2095 C C . ALA A 1 268 ? 16.281 -9.421 -22.354 1.00 63.03 268 ALA A C 1
ATOM 2097 O O . ALA A 1 268 ? 15.697 -10.419 -21.925 1.00 63.03 268 ALA A O 1
ATOM 2098 N N . ARG A 1 269 ? 16.343 -8.282 -21.659 1.00 78.38 269 ARG A N 1
ATOM 2099 C CA . ARG A 1 269 ? 15.810 -8.060 -20.320 1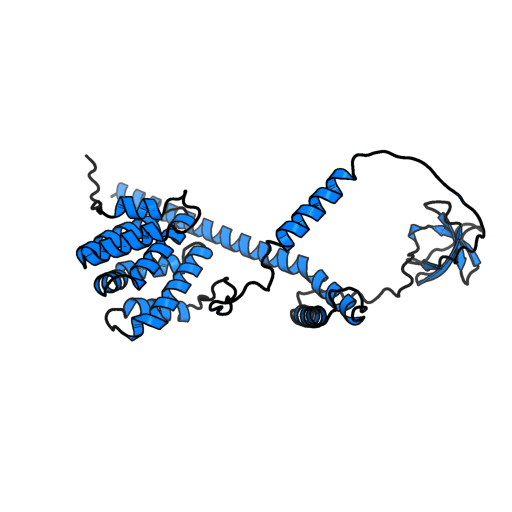.00 78.38 269 ARG A CA 1
ATOM 2100 C C . ARG A 1 269 ? 15.474 -6.586 -20.152 1.00 78.38 269 ARG A C 1
ATOM 2102 O O . ARG A 1 269 ? 16.144 -5.732 -20.720 1.00 78.38 269 ARG A O 1
ATOM 2109 N N . ILE A 1 270 ? 14.464 -6.326 -19.333 1.00 87.06 270 ILE A N 1
ATOM 2110 C CA . ILE A 1 270 ? 14.179 -4.992 -18.807 1.00 87.06 270 ILE A CA 1
ATOM 2111 C C . ILE A 1 270 ? 15.394 -4.573 -17.958 1.00 87.06 270 ILE A C 1
ATOM 2113 O O . ILE A 1 270 ? 15.764 -5.304 -17.036 1.00 87.06 270 ILE A O 1
ATOM 2117 N N . ASP A 1 271 ? 16.024 -3.448 -18.301 1.00 88.31 271 ASP A N 1
ATOM 2118 C CA . ASP A 1 271 ? 17.187 -2.867 -17.620 1.00 88.31 271 ASP A CA 1
ATOM 2119 C C . ASP A 1 271 ? 16.857 -1.433 -17.200 1.00 88.31 271 ASP A C 1
ATOM 2121 O O . ASP A 1 271 ? 16.819 -0.515 -18.021 1.00 88.31 271 ASP A O 1
ATOM 2125 N N . GLU A 1 272 ? 16.630 -1.269 -15.900 1.00 90.44 272 GLU A N 1
ATOM 2126 C CA . GLU A 1 272 ? 16.241 -0.015 -15.258 1.00 90.44 272 GLU A CA 1
ATOM 2127 C C . GLU A 1 272 ? 17.276 1.106 -15.441 1.00 90.44 272 GLU A C 1
ATOM 2129 O O . GLU A 1 272 ? 16.907 2.274 -15.543 1.00 90.44 272 GLU A O 1
ATOM 2134 N N . SER A 1 273 ? 18.569 0.775 -15.545 1.00 91.75 273 SER A N 1
ATOM 2135 C CA . SER A 1 273 ? 19.629 1.786 -15.658 1.00 91.75 273 SER A CA 1
ATOM 2136 C C . SER A 1 273 ? 19.557 2.584 -16.966 1.00 91.75 273 SER A C 1
ATOM 2138 O O . SER A 1 273 ? 19.862 3.775 -16.981 1.00 91.75 273 SER A O 1
ATOM 2140 N N . VAL A 1 274 ? 19.084 1.950 -18.043 1.00 88.69 274 VAL A N 1
ATOM 2141 C CA . VAL A 1 274 ? 18.878 2.580 -19.356 1.00 88.69 274 VAL A CA 1
ATOM 2142 C C . VAL A 1 274 ? 17.729 3.585 -19.307 1.00 88.69 274 VAL A C 1
ATOM 2144 O O . VAL A 1 274 ? 17.854 4.687 -19.838 1.00 88.69 274 VAL A O 1
ATOM 2147 N N . LEU A 1 275 ? 16.627 3.223 -18.641 1.00 89.81 275 LEU A N 1
ATOM 2148 C CA . LEU A 1 275 ? 15.455 4.090 -18.486 1.00 89.81 275 LEU A CA 1
ATOM 2149 C C . LEU A 1 275 ? 15.823 5.372 -17.724 1.00 89.81 275 LEU A C 1
ATOM 2151 O O . LEU A 1 275 ? 15.442 6.467 -18.133 1.00 89.81 275 LEU A O 1
ATOM 2155 N N . ILE A 1 276 ? 16.606 5.237 -16.648 1.00 92.56 276 ILE A N 1
ATOM 2156 C CA . ILE A 1 276 ? 17.043 6.363 -15.810 1.00 92.56 276 ILE A CA 1
ATOM 2157 C C . ILE A 1 276 ? 17.925 7.342 -16.597 1.00 92.56 276 ILE A C 1
ATOM 2159 O O . ILE A 1 276 ? 17.713 8.551 -16.520 1.00 92.56 276 ILE A O 1
ATOM 2163 N N . GLU A 1 277 ? 18.900 6.847 -17.362 1.00 91.00 277 GLU A N 1
ATOM 2164 C CA . GLU A 1 277 ? 19.811 7.726 -18.108 1.00 91.00 277 GLU A CA 1
ATOM 2165 C C . GLU A 1 277 ? 19.113 8.418 -19.291 1.00 91.00 277 GLU A C 1
ATOM 2167 O O . GLU A 1 277 ? 19.366 9.592 -19.555 1.00 91.00 277 GLU A O 1
ATOM 2172 N N . CYS A 1 278 ? 18.181 7.733 -19.964 1.00 90.00 278 CYS A N 1
ATOM 2173 C CA . CYS A 1 278 ? 17.373 8.326 -21.032 1.00 90.00 278 CYS A CA 1
ATOM 2174 C C . CYS A 1 278 ? 16.534 9.512 -20.529 1.00 90.00 278 CYS A C 1
ATOM 2176 O O . CYS A 1 278 ? 16.502 10.560 -21.172 1.00 90.00 278 CYS A O 1
ATOM 2178 N N . LEU A 1 279 ? 15.883 9.368 -19.368 1.00 91.31 279 LEU A N 1
ATOM 2179 C CA . LEU A 1 279 ? 15.099 10.449 -18.761 1.00 91.31 279 LEU A CA 1
ATOM 2180 C C . LEU A 1 279 ? 15.966 11.668 -18.447 1.00 91.31 279 LEU A C 1
ATOM 2182 O O . LEU A 1 279 ? 15.571 12.795 -18.727 1.00 91.31 279 LEU A O 1
ATOM 2186 N N . ARG A 1 280 ? 17.171 11.434 -17.922 1.00 90.69 280 ARG A N 1
ATOM 2187 C CA . ARG A 1 280 ? 18.110 12.504 -17.591 1.00 90.69 280 ARG A CA 1
ATOM 2188 C C . ARG A 1 280 ? 18.492 13.351 -18.808 1.00 90.69 280 ARG A C 1
ATOM 2190 O O . ARG A 1 280 ? 18.558 14.566 -18.687 1.00 90.69 280 ARG A O 1
ATOM 2197 N N . LEU A 1 281 ? 18.755 12.737 -19.963 1.00 87.81 281 LEU A N 1
ATOM 2198 C CA . LEU A 1 281 ? 19.119 13.488 -21.173 1.00 87.81 281 LEU A CA 1
ATOM 2199 C C . LEU A 1 281 ? 17.932 14.245 -21.783 1.00 87.81 281 LEU A C 1
ATOM 2201 O O . LEU A 1 281 ? 18.117 15.348 -22.293 1.00 87.81 281 LEU A O 1
ATOM 2205 N N . LEU A 1 282 ? 16.723 13.683 -21.706 1.00 87.44 282 LEU A N 1
ATOM 2206 C CA . LEU A 1 282 ? 15.498 14.346 -22.163 1.00 87.44 282 LEU A CA 1
ATOM 2207 C C . LEU A 1 282 ? 15.214 15.645 -21.401 1.00 87.44 282 LEU A C 1
ATOM 2209 O O . LEU A 1 282 ? 14.783 16.626 -22.002 1.00 87.44 282 LEU A O 1
ATOM 2213 N N . GLU A 1 283 ? 15.479 15.668 -20.093 1.00 87.88 283 GLU A N 1
ATOM 2214 C CA . GLU A 1 283 ? 15.300 16.862 -19.255 1.00 87.88 283 GLU A CA 1
ATOM 2215 C C . GLU A 1 283 ? 16.214 18.034 -19.664 1.00 87.88 283 GLU A C 1
ATOM 2217 O O . GLU A 1 283 ? 15.868 19.190 -19.417 1.00 87.88 283 GLU A O 1
ATOM 2222 N N . ASP A 1 284 ? 17.345 17.757 -20.322 1.00 86.38 284 ASP A N 1
ATOM 2223 C CA . ASP A 1 284 ? 18.343 18.755 -20.728 1.00 86.38 284 ASP A CA 1
ATOM 2224 C C . ASP A 1 284 ? 18.130 19.314 -22.162 1.00 86.38 284 ASP A C 1
ATOM 2226 O O . ASP A 1 284 ? 18.878 20.205 -22.592 1.00 86.38 284 ASP A O 1
ATOM 2230 N N . CYS A 1 285 ? 17.143 18.816 -22.923 1.00 83.12 285 CYS A N 1
ATOM 2231 C CA . CYS A 1 285 ? 16.911 19.192 -24.330 1.00 83.12 285 CYS A CA 1
ATOM 2232 C C . CYS A 1 285 ? 16.090 20.489 -24.502 1.00 83.12 285 CYS A C 1
ATOM 2234 O O . CYS A 1 285 ? 15.244 20.828 -23.676 1.00 83.12 285 CYS A O 1
ATOM 2236 N N . ASP A 1 286 ? 16.349 21.242 -25.584 1.00 83.56 286 ASP A N 1
ATOM 2237 C CA . ASP A 1 286 ? 15.700 22.537 -25.859 1.00 83.56 286 ASP A CA 1
ATOM 2238 C C . ASP A 1 286 ? 14.332 22.349 -26.546 1.00 83.56 286 ASP A C 1
ATOM 2240 O O . ASP A 1 286 ? 14.277 21.884 -27.686 1.00 83.56 286 ASP A O 1
ATOM 2244 N N . PRO A 1 287 ? 13.215 22.770 -25.924 1.00 82.56 287 PRO A N 1
ATOM 2245 C CA . PRO A 1 287 ? 11.878 22.562 -26.476 1.00 82.56 287 PRO A CA 1
ATOM 2246 C C . PRO A 1 287 ? 11.557 23.432 -27.704 1.00 82.56 287 PRO A C 1
ATOM 2248 O O . PRO A 1 287 ? 10.544 23.196 -28.362 1.00 82.56 287 PRO A O 1
ATOM 2251 N N . THR A 1 288 ? 12.360 24.459 -28.012 1.00 79.38 288 THR A N 1
ATOM 2252 C CA . THR A 1 288 ? 12.100 25.384 -29.133 1.00 79.38 288 THR A CA 1
ATOM 2253 C C . THR A 1 288 ? 12.538 24.835 -30.495 1.00 79.38 288 THR A C 1
ATOM 2255 O O . THR A 1 288 ? 12.135 25.372 -31.528 1.00 79.38 288 THR A O 1
ATOM 2258 N N . GLY A 1 289 ? 13.353 23.772 -30.512 1.00 76.56 289 GLY A N 1
ATOM 2259 C CA . GLY A 1 289 ? 13.952 23.218 -31.730 1.00 76.56 289 GLY A CA 1
ATOM 2260 C C . GLY A 1 289 ? 15.038 24.104 -32.358 1.00 76.56 289 GLY A C 1
ATOM 2261 O O . GLY A 1 289 ? 15.519 23.797 -33.449 1.00 76.56 289 GLY A O 1
ATOM 2262 N N . GLU A 1 290 ? 15.435 25.201 -31.700 1.00 79.25 290 GLU A N 1
ATOM 2263 C CA . GLU A 1 290 ? 16.520 26.075 -32.166 1.00 79.25 290 GLU A CA 1
ATOM 2264 C C . GLU A 1 290 ? 17.901 25.436 -31.956 1.00 79.25 290 GLU A C 1
ATOM 2266 O O . GLU A 1 290 ? 18.829 25.678 -32.738 1.00 79.25 290 GLU A O 1
ATOM 2271 N N . ARG A 1 291 ? 18.040 24.594 -30.925 1.00 82.38 291 ARG A N 1
ATOM 2272 C CA . ARG A 1 291 ? 19.254 23.829 -30.635 1.00 82.38 291 ARG A CA 1
ATOM 2273 C C . ARG A 1 291 ? 19.075 22.352 -31.015 1.00 82.38 291 ARG A C 1
ATOM 2275 O O . ARG A 1 291 ? 18.088 21.753 -30.608 1.00 82.38 291 ARG A O 1
ATOM 2282 N N . PRO A 1 292 ? 20.035 21.742 -31.737 1.00 82.38 292 PRO A N 1
ATOM 2283 C CA . PRO A 1 292 ? 20.003 20.307 -31.999 1.00 82.38 292 PRO A CA 1
ATOM 2284 C C . PRO A 1 292 ? 20.219 19.499 -30.711 1.00 82.38 292 PRO A C 1
ATOM 2286 O O . PRO A 1 292 ? 21.045 19.877 -29.870 1.00 82.38 292 PRO A O 1
ATOM 2289 N N . ASP A 1 293 ? 19.509 18.378 -30.603 1.00 85.12 293 ASP A N 1
ATOM 2290 C CA . ASP A 1 293 ? 19.575 17.452 -29.470 1.00 85.12 293 ASP A CA 1
ATOM 2291 C C . ASP A 1 293 ? 20.949 16.757 -29.345 1.00 85.12 293 ASP A C 1
ATOM 2293 O O . ASP A 1 293 ? 21.690 16.652 -30.334 1.00 85.12 293 ASP A O 1
ATOM 2297 N N . PRO A 1 294 ? 21.326 16.271 -28.141 1.00 86.38 294 PRO A N 1
ATOM 2298 C CA . PRO A 1 294 ? 22.545 15.491 -27.944 1.00 86.38 294 PRO A CA 1
ATOM 2299 C C . PRO A 1 294 ? 22.542 14.213 -28.799 1.00 86.38 294 PRO A C 1
ATOM 2301 O O . PRO A 1 294 ? 21.539 13.499 -28.828 1.00 86.38 294 PRO A O 1
ATOM 2304 N N . PRO A 1 295 ? 23.657 13.859 -29.461 1.00 82.19 295 PRO A N 1
ATOM 2305 C CA . PRO A 1 295 ? 23.710 12.677 -30.319 1.00 82.19 295 PRO A CA 1
ATOM 2306 C C . PRO A 1 295 ? 23.523 11.357 -29.551 1.00 82.19 295 PRO A C 1
ATOM 2308 O O . PRO A 1 295 ? 23.036 10.388 -30.127 1.00 82.19 295 PRO A O 1
ATOM 2311 N N . GLU A 1 296 ? 23.872 11.302 -28.260 1.00 85.31 296 GLU A N 1
ATOM 2312 C CA . GLU A 1 296 ? 23.719 10.108 -27.415 1.00 85.31 296 GLU A CA 1
ATOM 2313 C C . GLU A 1 296 ? 22.263 9.819 -27.030 1.00 85.31 296 GLU A C 1
ATOM 2315 O O . GLU A 1 296 ? 21.929 8.684 -26.681 1.00 85.31 296 GLU A O 1
ATOM 2320 N N . LEU A 1 297 ? 21.392 10.831 -27.099 1.00 88.00 297 LEU A N 1
ATOM 2321 C CA . LEU A 1 297 ? 19.989 10.698 -26.725 1.00 88.00 297 LEU A CA 1
ATOM 2322 C C . LEU A 1 297 ? 19.277 9.664 -27.605 1.00 88.00 297 LEU A C 1
ATOM 2324 O O . LEU A 1 297 ? 18.520 8.848 -27.092 1.00 88.00 297 LEU A O 1
ATOM 2328 N N . ASN A 1 298 ? 19.582 9.639 -28.904 1.00 83.56 298 ASN A N 1
ATOM 2329 C CA . ASN A 1 298 ? 18.913 8.758 -29.860 1.00 83.56 298 ASN A CA 1
ATOM 2330 C C . ASN A 1 298 ? 19.121 7.259 -29.545 1.00 83.56 298 ASN A C 1
ATOM 2332 O O . ASN A 1 298 ? 18.165 6.485 -29.586 1.00 83.56 298 ASN A O 1
ATOM 2336 N N . ASP A 1 299 ? 20.340 6.847 -29.163 1.00 85.81 299 ASP A N 1
ATOM 2337 C CA . ASP A 1 299 ? 20.626 5.453 -28.765 1.00 85.81 299 ASP A CA 1
ATOM 2338 C C . ASP A 1 299 ? 19.906 5.077 -27.463 1.00 85.81 299 ASP A C 1
ATOM 2340 O O . ASP A 1 299 ? 19.306 4.003 -27.347 1.00 85.81 299 ASP A O 1
ATOM 2344 N N . LEU A 1 300 ? 19.934 5.976 -26.477 1.00 87.38 300 LEU A N 1
ATOM 2345 C CA . LEU A 1 300 ? 19.300 5.741 -25.182 1.00 87.38 300 LEU A CA 1
ATOM 2346 C C . LEU A 1 300 ? 17.777 5.678 -25.290 1.00 87.38 300 LEU A C 1
ATOM 2348 O O . LEU A 1 300 ? 17.171 4.773 -24.713 1.00 87.38 300 LEU A O 1
ATOM 2352 N N . GLU A 1 301 ? 17.167 6.571 -26.067 1.00 88.19 301 GLU A N 1
ATOM 2353 C CA . GLU A 1 301 ? 15.741 6.529 -26.386 1.00 88.19 301 GLU A CA 1
ATOM 2354 C C . GLU A 1 301 ? 15.370 5.224 -27.080 1.00 88.19 301 GLU A C 1
ATOM 2356 O O . GLU A 1 301 ? 14.425 4.557 -26.658 1.00 88.19 301 GLU A O 1
ATOM 2361 N N . TYR A 1 302 ? 16.139 4.806 -28.089 1.00 87.44 302 TYR A N 1
ATOM 2362 C CA . TYR A 1 302 ? 15.887 3.552 -28.793 1.00 87.44 302 TYR A CA 1
ATOM 2363 C C . TYR A 1 302 ? 15.918 2.350 -27.839 1.00 87.44 302 TYR A C 1
ATOM 2365 O O . TYR A 1 302 ? 15.007 1.517 -27.839 1.00 87.44 302 TYR A O 1
ATOM 2373 N N . ARG A 1 303 ? 16.928 2.271 -26.968 1.00 86.75 303 ARG A N 1
ATOM 2374 C CA . ARG A 1 303 ? 17.070 1.173 -25.998 1.00 86.75 303 ARG A CA 1
ATOM 2375 C C . ARG A 1 303 ? 16.009 1.209 -24.901 1.00 86.75 303 ARG A C 1
ATOM 2377 O O . ARG A 1 303 ? 15.569 0.146 -24.466 1.00 86.75 303 ARG A O 1
ATOM 2384 N N . SER A 1 304 ? 15.603 2.399 -24.466 1.00 89.25 304 SER A N 1
ATOM 2385 C CA . SER A 1 304 ? 14.505 2.620 -23.520 1.00 89.25 304 SER A CA 1
ATOM 2386 C C . SER A 1 304 ? 13.173 2.151 -24.117 1.00 89.25 304 SER A C 1
ATOM 2388 O O . SER A 1 304 ? 12.494 1.289 -23.555 1.00 89.25 304 SER A O 1
ATOM 2390 N N . LEU A 1 305 ? 12.849 2.614 -25.327 1.00 88.25 305 LEU A N 1
ATOM 2391 C CA . LEU A 1 305 ? 11.626 2.253 -26.045 1.00 88.25 305 LEU A CA 1
ATOM 2392 C C . LEU A 1 305 ? 11.564 0.758 -26.377 1.00 88.25 305 LEU A C 1
ATOM 2394 O O . LEU A 1 305 ? 10.496 0.149 -26.272 1.00 88.25 305 LEU A O 1
ATOM 2398 N N . ALA A 1 306 ? 12.702 0.134 -26.692 1.00 86.75 306 ALA A N 1
ATOM 2399 C CA . ALA A 1 306 ? 12.781 -1.304 -26.939 1.00 86.75 306 ALA A CA 1
ATOM 2400 C C . ALA A 1 306 ? 12.336 -2.161 -25.732 1.00 86.75 306 ALA A C 1
ATOM 2402 O O . ALA A 1 306 ? 11.960 -3.321 -25.915 1.00 86.75 306 ALA A O 1
ATOM 2403 N N . GLN A 1 307 ? 12.333 -1.617 -24.507 1.00 89.62 307 GLN A N 1
ATOM 2404 C CA . GLN A 1 307 ? 11.881 -2.329 -23.305 1.00 89.62 307 GLN A CA 1
ATOM 2405 C C . GLN A 1 307 ? 10.363 -2.267 -23.071 1.00 89.62 307 GLN A C 1
ATOM 2407 O O . GLN A 1 307 ? 9.841 -3.112 -22.339 1.00 89.62 307 GLN A O 1
ATOM 2412 N N . GLY A 1 308 ? 9.640 -1.328 -23.696 1.00 88.00 308 GLY A N 1
ATOM 2413 C CA . GLY A 1 308 ? 8.205 -1.098 -23.464 1.00 88.00 308 GLY A CA 1
ATOM 2414 C C . GLY A 1 308 ? 7.334 -2.360 -23.587 1.00 88.00 308 GLY A C 1
ATOM 2415 O O . GLY A 1 308 ? 6.671 -2.735 -22.617 1.00 88.00 308 GLY A O 1
ATOM 2416 N N . PRO A 1 309 ? 7.402 -3.109 -24.707 1.00 86.69 309 PRO A N 1
ATOM 2417 C CA . PRO 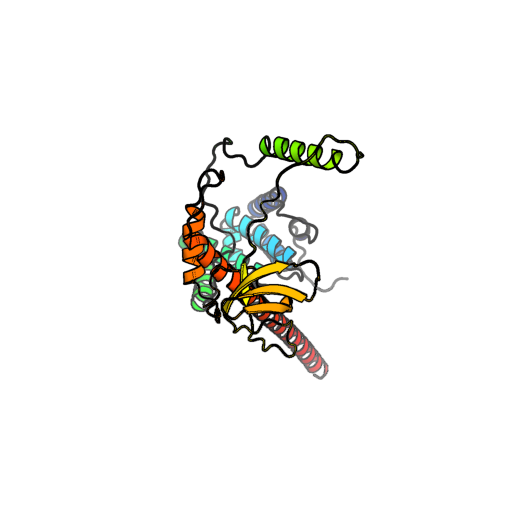A 1 309 ? 6.609 -4.327 -24.886 1.00 86.69 309 PRO A CA 1
ATOM 2418 C C . PRO A 1 309 ? 6.874 -5.417 -23.834 1.00 86.69 309 PRO A C 1
ATOM 2420 O O . PRO A 1 309 ? 5.979 -6.198 -23.509 1.00 86.69 309 PRO A O 1
ATOM 2423 N N . LEU A 1 310 ? 8.096 -5.487 -23.290 1.00 89.31 310 LEU A N 1
ATOM 2424 C CA . LEU A 1 310 ? 8.450 -6.454 -22.247 1.00 89.31 310 LEU A CA 1
ATOM 2425 C C . LEU A 1 310 ? 7.815 -6.082 -20.901 1.00 89.31 310 LEU A C 1
ATOM 2427 O O . LEU A 1 310 ? 7.368 -6.971 -20.171 1.00 89.31 310 LEU A O 1
ATOM 2431 N N . ILE A 1 311 ? 7.769 -4.785 -20.583 1.00 89.75 311 ILE A N 1
ATOM 2432 C CA . IL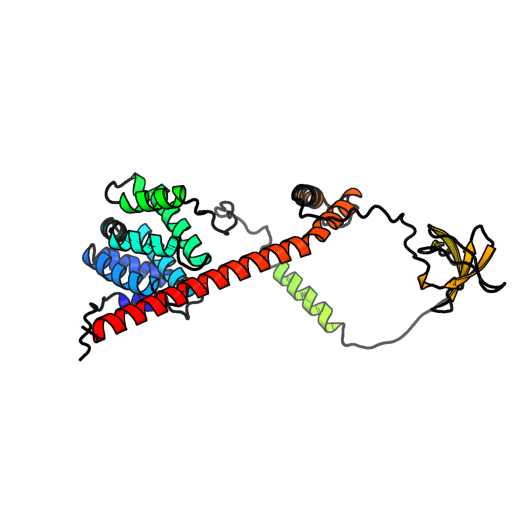E A 1 311 ? 7.165 -4.257 -19.354 1.00 89.75 311 ILE A CA 1
ATOM 2433 C C . ILE A 1 311 ? 5.650 -4.496 -19.375 1.00 89.75 311 ILE A C 1
ATOM 2435 O O . ILE A 1 311 ? 5.115 -5.107 -18.446 1.00 89.75 311 ILE A O 1
ATOM 2439 N N . ASP A 1 312 ? 4.976 -4.126 -20.465 1.00 87.69 312 ASP A N 1
ATOM 2440 C CA . ASP A 1 312 ? 3.523 -4.287 -20.606 1.00 87.69 312 ASP A CA 1
ATOM 2441 C C . ASP A 1 312 ? 3.095 -5.758 -20.540 1.00 87.69 312 ASP A C 1
ATOM 2443 O O . ASP A 1 312 ? 2.156 -6.122 -19.824 1.00 87.69 312 ASP A O 1
ATOM 2447 N N . ALA A 1 313 ? 3.828 -6.640 -21.230 1.00 84.56 313 ALA A N 1
ATOM 2448 C CA . ALA A 1 313 ? 3.575 -8.076 -21.183 1.00 84.56 313 ALA A CA 1
ATOM 2449 C C . ALA A 1 313 ? 3.714 -8.636 -19.759 1.00 84.56 313 ALA A C 1
ATOM 2451 O O . ALA A 1 313 ? 2.959 -9.530 -19.360 1.00 84.56 313 ALA A O 1
ATOM 2452 N N . ARG A 1 314 ? 4.663 -8.109 -18.973 1.00 88.81 314 ARG A N 1
ATOM 2453 C CA . ARG A 1 314 ? 4.886 -8.559 -17.599 1.00 88.81 314 ARG A CA 1
ATOM 2454 C C . ARG A 1 314 ? 3.776 -8.106 -16.654 1.00 88.81 314 ARG A C 1
ATOM 2456 O O . ARG A 1 314 ? 3.335 -8.921 -15.843 1.00 88.81 314 ARG A O 1
ATOM 2463 N N . LEU A 1 315 ? 3.304 -6.866 -16.778 1.00 91.12 315 LEU A N 1
ATOM 2464 C CA . LEU A 1 315 ? 2.195 -6.333 -15.978 1.00 91.12 315 LEU A CA 1
ATOM 2465 C C . LEU A 1 315 ? 0.882 -7.081 -16.267 1.00 91.12 315 LEU A C 1
ATOM 2467 O O . LEU A 1 315 ? 0.235 -7.577 -15.345 1.00 91.12 315 LEU A O 1
ATOM 2471 N N . ALA A 1 316 ? 0.549 -7.287 -17.545 1.00 87.06 316 ALA A N 1
ATOM 2472 C CA . ALA A 1 316 ? -0.676 -7.982 -17.949 1.00 87.06 316 ALA A CA 1
ATOM 2473 C C . ALA A 1 316 ? -0.724 -9.462 -17.520 1.00 87.06 316 ALA A C 1
ATOM 2475 O O . ALA A 1 316 ? -1.801 -10.047 -17.365 1.00 87.06 316 ALA A O 1
ATOM 2476 N N . GLU A 1 317 ? 0.431 -10.113 -17.369 1.00 89.25 317 GLU A N 1
ATOM 2477 C CA . GLU A 1 317 ? 0.508 -11.470 -16.824 1.00 89.25 317 GLU A CA 1
ATOM 2478 C C . GLU A 1 317 ? 0.209 -11.495 -15.320 1.00 89.25 317 GLU A C 1
ATOM 2480 O O . GLU A 1 317 ? -0.564 -12.338 -14.860 1.00 89.25 317 GLU A O 1
ATOM 2485 N N . ILE A 1 318 ? 0.766 -10.549 -14.562 1.00 89.69 318 ILE A N 1
ATOM 2486 C CA . ILE A 1 318 ? 0.557 -10.447 -13.112 1.00 89.69 318 ILE A CA 1
ATOM 2487 C C . ILE A 1 318 ? -0.922 -10.178 -12.796 1.00 89.69 318 ILE A C 1
ATOM 2489 O O . ILE A 1 318 ? -1.502 -10.859 -11.946 1.00 89.69 318 ILE A O 1
ATOM 2493 N N . ASP A 1 319 ? -1.566 -9.268 -13.528 1.00 85.88 319 ASP A N 1
ATOM 2494 C CA . ASP A 1 319 ? -2.980 -8.938 -13.315 1.00 85.88 319 ASP A CA 1
ATOM 2495 C C . ASP A 1 319 ? -3.916 -10.122 -13.600 1.00 85.88 319 ASP A C 1
ATOM 2497 O O . ASP A 1 319 ? -4.880 -10.365 -12.865 1.00 85.88 319 ASP A O 1
ATOM 2501 N N . ARG A 1 320 ? -3.626 -10.914 -14.642 1.00 87.62 320 ARG A N 1
ATOM 2502 C CA . ARG A 1 320 ? -4.402 -12.126 -14.956 1.00 87.62 320 ARG A CA 1
ATOM 2503 C C . ARG A 1 320 ? -4.291 -13.167 -13.848 1.00 87.62 320 ARG A C 1
ATOM 2505 O O . ARG A 1 320 ? -5.304 -13.755 -13.464 1.00 87.62 320 ARG A O 1
ATOM 2512 N N . GLN A 1 321 ? -3.092 -13.363 -13.306 1.00 90.12 321 GLN A N 1
ATOM 2513 C CA . GLN A 1 321 ? -2.869 -14.285 -12.193 1.00 90.12 321 GLN A CA 1
ATOM 2514 C C . GLN A 1 321 ? -3.602 -13.827 -10.926 1.00 90.12 321 GLN A C 1
ATOM 2516 O O . GLN A 1 321 ? -4.270 -14.637 -10.281 1.00 90.12 321 GLN A O 1
ATOM 2521 N N . HIS A 1 322 ? -3.543 -12.533 -10.603 1.00 88.50 322 HIS A N 1
ATOM 2522 C CA . HIS A 1 322 ? -4.232 -11.974 -9.441 1.00 88.50 322 HIS A CA 1
ATOM 2523 C C . HIS A 1 322 ? -5.756 -12.159 -9.525 1.00 88.50 322 HIS A C 1
ATOM 2525 O O . HIS A 1 322 ? -6.378 -12.661 -8.586 1.00 88.50 322 HIS A O 1
ATOM 2531 N N . ASN A 1 323 ? -6.358 -11.832 -10.671 1.00 85.00 323 ASN A N 1
ATOM 2532 C CA . ASN A 1 323 ? -7.801 -11.970 -10.873 1.00 85.00 323 ASN A CA 1
ATOM 2533 C C . ASN A 1 323 ? -8.270 -13.433 -10.829 1.00 85.00 323 ASN A C 1
ATOM 2535 O O . ASN A 1 323 ? -9.323 -13.724 -10.258 1.00 85.00 323 ASN A O 1
ATOM 2539 N N . ALA A 1 324 ? -7.489 -14.363 -11.388 1.00 88.44 324 ALA A N 1
ATOM 2540 C CA . ALA A 1 324 ? -7.801 -15.789 -11.327 1.00 88.44 324 ALA A CA 1
ATOM 2541 C C . ALA A 1 324 ? -7.801 -16.308 -9.880 1.00 88.44 324 ALA A C 1
ATOM 2543 O O . ALA A 1 324 ? -8.724 -17.015 -9.474 1.00 88.44 324 ALA A O 1
ATOM 2544 N N . LEU A 1 325 ? -6.805 -15.914 -9.081 1.00 90.38 325 LEU A N 1
ATOM 2545 C CA . LEU A 1 325 ? -6.729 -16.283 -7.666 1.00 90.38 325 LEU A CA 1
ATOM 2546 C C . LEU A 1 325 ? -7.904 -15.714 -6.859 1.00 90.38 325 LEU A C 1
ATOM 2548 O O . LEU A 1 325 ? -8.488 -16.436 -6.052 1.00 90.38 325 LEU A O 1
ATOM 2552 N N . ALA A 1 326 ? -8.301 -14.465 -7.116 1.00 88.62 326 ALA A N 1
ATOM 2553 C CA . ALA A 1 326 ? -9.447 -13.846 -6.450 1.00 88.62 326 ALA A CA 1
ATOM 2554 C C . ALA A 1 326 ? -10.772 -14.579 -6.744 1.00 88.62 326 ALA A C 1
ATOM 2556 O O . ALA A 1 326 ? -11.588 -14.771 -5.845 1.00 88.62 326 ALA A O 1
ATOM 2557 N N . GLN A 1 327 ? -10.986 -15.043 -7.981 1.00 89.00 327 GLN A N 1
ATOM 2558 C CA . GLN A 1 327 ? -12.185 -15.816 -8.341 1.00 89.00 327 GLN A CA 1
ATOM 2559 C C . GLN A 1 327 ? -12.215 -17.197 -7.678 1.00 89.00 327 GLN A C 1
ATOM 2561 O O . GLN A 1 327 ? -13.272 -17.639 -7.226 1.00 89.00 327 GLN A O 1
ATOM 2566 N N . VAL A 1 328 ? -11.062 -17.868 -7.595 1.00 91.56 328 VAL A N 1
ATOM 2567 C CA . VAL A 1 328 ? -10.946 -19.157 -6.900 1.00 91.56 328 VAL A CA 1
ATOM 2568 C C . VAL A 1 328 ? -11.252 -18.998 -5.409 1.00 91.56 328 VAL A C 1
ATOM 2570 O O . VAL A 1 328 ? -11.993 -19.814 -4.863 1.00 91.56 328 VAL A O 1
ATOM 2573 N N . ASP A 1 329 ? -10.757 -17.936 -4.764 1.00 90.00 329 ASP A N 1
ATOM 2574 C CA . ASP A 1 329 ? -11.061 -17.651 -3.354 1.00 90.00 329 ASP A CA 1
ATOM 2575 C C . ASP A 1 329 ? -12.571 -17.460 -3.121 1.00 90.00 329 ASP A C 1
ATOM 2577 O O . ASP A 1 329 ? -13.138 -18.053 -2.202 1.00 90.00 329 ASP A O 1
ATOM 2581 N N . ILE A 1 330 ? -13.257 -16.717 -3.999 1.00 91.12 330 ILE A N 1
ATOM 2582 C CA . ILE A 1 330 ? -14.718 -16.538 -3.930 1.00 91.12 330 ILE A CA 1
ATOM 2583 C C . ILE A 1 330 ? -15.449 -17.882 -4.087 1.00 91.12 330 ILE A C 1
ATOM 2585 O O . ILE A 1 330 ? -16.299 -18.218 -3.263 1.00 91.12 330 ILE A O 1
ATOM 2589 N N . ALA A 1 331 ? -15.090 -18.686 -5.092 1.00 92.62 331 ALA A N 1
ATOM 2590 C CA . ALA A 1 331 ? -15.743 -19.971 -5.347 1.00 92.62 331 ALA A CA 1
ATOM 2591 C C . ALA A 1 331 ? -15.567 -20.968 -4.188 1.00 92.62 331 ALA A C 1
ATOM 2593 O O . ALA A 1 331 ? -16.498 -21.699 -3.844 1.00 92.62 331 ALA A O 1
ATOM 2594 N N . ILE A 1 332 ? -14.388 -20.988 -3.555 1.00 93.81 332 ILE A N 1
ATOM 2595 C CA . ILE A 1 332 ? -14.133 -21.825 -2.375 1.00 93.81 332 ILE A CA 1
ATOM 2596 C C . ILE A 1 332 ? -15.046 -21.407 -1.218 1.00 93.81 332 ILE A C 1
ATOM 2598 O O . ILE A 1 332 ? -15.639 -22.273 -0.571 1.00 93.81 332 ILE A O 1
ATOM 2602 N N . ARG A 1 333 ? -15.203 -20.100 -0.971 1.00 91.38 333 ARG A N 1
ATOM 2603 C CA . ARG A 1 333 ? -16.088 -19.588 0.089 1.00 91.38 333 ARG A CA 1
ATOM 2604 C C . ARG A 1 333 ? -17.551 -19.972 -0.149 1.00 91.38 333 ARG A C 1
ATOM 2606 O O . ARG A 1 333 ? -18.219 -20.384 0.798 1.00 91.38 333 ARG A O 1
ATOM 2613 N N . ASP A 1 334 ? -18.020 -19.922 -1.395 1.00 93.56 334 ASP A N 1
ATOM 2614 C CA . ASP A 1 334 ? -19.388 -20.317 -1.754 1.00 93.56 334 ASP A CA 1
ATOM 2615 C C . ASP A 1 334 ? -19.636 -21.823 -1.546 1.00 93.56 334 ASP A C 1
ATOM 2617 O O . ASP A 1 334 ? -20.660 -22.220 -0.984 1.00 93.56 334 ASP A O 1
ATOM 2621 N N . VAL A 1 335 ? -18.687 -22.683 -1.938 1.00 94.62 335 VAL A N 1
ATOM 2622 C CA . VAL A 1 335 ? -18.795 -24.142 -1.737 1.00 94.62 335 VAL A CA 1
ATOM 2623 C C . VAL A 1 335 ? -18.804 -24.504 -0.252 1.00 94.62 335 VAL A C 1
ATOM 2625 O O . VAL A 1 335 ? -19.603 -25.346 0.165 1.00 94.62 335 VAL A O 1
ATOM 2628 N N . LEU A 1 336 ? -17.952 -23.861 0.553 1.00 94.62 336 LEU A N 1
ATOM 2629 C CA . LEU A 1 336 ? -17.928 -24.067 2.003 1.00 94.62 336 LEU A CA 1
ATOM 2630 C C . LEU A 1 336 ? -19.267 -23.677 2.646 1.00 94.62 336 LEU A C 1
ATOM 2632 O O . LEU A 1 336 ? -19.792 -24.436 3.459 1.00 94.62 336 LEU A O 1
ATOM 2636 N N . ALA A 1 337 ? -19.871 -22.563 2.219 1.00 93.75 337 ALA A N 1
ATOM 2637 C CA . ALA A 1 337 ? -21.182 -22.138 2.708 1.00 93.75 337 ALA A CA 1
ATOM 2638 C C . ALA A 1 337 ? -22.304 -23.144 2.368 1.00 93.75 337 ALA A C 1
ATOM 2640 O O . ALA A 1 337 ? -23.149 -23.441 3.215 1.00 93.75 337 ALA A O 1
ATOM 2641 N N . ILE A 1 338 ? -22.300 -23.712 1.153 1.00 94.19 338 ILE A N 1
ATOM 2642 C CA . ILE A 1 338 ? -23.274 -24.738 0.732 1.00 94.19 338 ILE A CA 1
ATOM 2643 C C . ILE A 1 338 ? -23.087 -26.037 1.527 1.00 94.19 338 ILE A C 1
ATOM 2645 O O . ILE A 1 338 ? -24.071 -26.651 1.949 1.00 94.19 338 ILE A O 1
ATOM 2649 N N . TYR A 1 339 ? -21.839 -26.461 1.745 1.00 93.44 339 TYR A N 1
ATOM 2650 C CA . TYR A 1 339 ? -21.533 -27.651 2.537 1.00 93.44 339 TYR A CA 1
ATOM 2651 C C . TYR A 1 339 ? -22.052 -27.512 3.973 1.00 93.44 339 TYR A C 1
ATOM 2653 O O . TYR A 1 339 ? -22.754 -28.403 4.459 1.00 93.44 339 TYR A O 1
ATOM 2661 N N . ASP A 1 340 ? -21.792 -26.373 4.620 1.00 92.44 340 ASP A N 1
ATOM 2662 C CA . ASP A 1 340 ? -22.288 -26.095 5.969 1.00 92.44 340 ASP A CA 1
ATOM 2663 C C . ASP A 1 340 ? -23.824 -26.111 6.027 1.00 92.44 340 ASP A C 1
ATOM 2665 O O . ASP A 1 340 ? -24.404 -26.687 6.953 1.00 92.44 340 ASP A O 1
ATOM 2669 N N . GLN A 1 341 ? -24.499 -25.561 5.012 1.00 92.62 341 GLN A N 1
ATOM 2670 C CA . GLN A 1 341 ? -25.960 -25.593 4.909 1.00 92.62 341 GLN A CA 1
ATOM 2671 C C . GLN A 1 341 ? -26.508 -27.024 4.758 1.00 92.62 341 GLN A C 1
ATOM 2673 O O . GLN A 1 341 ? -27.499 -27.374 5.401 1.00 92.62 341 GLN A O 1
ATOM 2678 N N . ALA A 1 342 ? -25.872 -27.872 3.944 1.00 92.88 342 ALA A N 1
ATOM 2679 C CA . ALA A 1 342 ? -26.293 -29.260 3.742 1.00 92.88 342 ALA A CA 1
ATOM 2680 C C . ALA A 1 342 ? -26.082 -30.122 5.000 1.00 92.88 342 ALA A C 1
ATOM 2682 O O . ALA A 1 342 ? -26.958 -30.905 5.372 1.00 92.88 342 ALA A O 1
ATOM 2683 N N . VAL A 1 343 ? -24.958 -29.944 5.703 1.00 92.56 343 VAL A N 1
ATOM 2684 C CA . VAL A 1 343 ? -24.674 -30.635 6.974 1.00 92.56 343 VAL A CA 1
ATOM 2685 C C . VAL A 1 343 ? -25.697 -30.265 8.053 1.00 92.56 343 VAL A C 1
ATOM 2687 O O . VAL A 1 343 ? -26.078 -31.122 8.852 1.00 92.56 343 VAL A O 1
ATOM 2690 N N . GLN A 1 344 ? -26.177 -29.016 8.066 1.00 89.19 344 GLN A N 1
ATOM 2691 C CA . GLN A 1 344 ? -27.230 -28.567 8.982 1.00 89.19 344 GLN A CA 1
ATOM 2692 C C . GLN A 1 344 ? -28.611 -29.169 8.676 1.00 89.19 344 GLN A C 1
ATOM 2694 O O . GLN A 1 344 ? -29.396 -29.318 9.603 1.00 89.19 344 GLN A O 1
ATOM 2699 N N . GLN A 1 345 ? -28.915 -29.528 7.422 1.00 87.38 345 GLN A N 1
ATOM 2700 C CA . GLN A 1 345 ? -30.210 -30.119 7.034 1.00 87.38 345 GLN A CA 1
ATOM 2701 C C . GLN A 1 345 ? -30.322 -31.628 7.306 1.00 87.38 345 GLN A C 1
ATOM 2703 O O . GLN A 1 345 ? -31.431 -32.156 7.351 1.00 87.38 345 GLN A O 1
ATOM 2708 N N . VAL A 1 346 ? -29.194 -32.333 7.439 1.00 82.69 346 VAL A N 1
ATOM 2709 C CA . VAL A 1 346 ? -29.156 -33.788 7.692 1.00 82.69 346 VAL A CA 1
ATOM 2710 C C . VAL A 1 346 ? -29.171 -34.118 9.197 1.00 82.69 346 VAL A C 1
ATOM 2712 O O . VAL A 1 346 ? -29.420 -35.266 9.569 1.00 82.69 346 VAL A O 1
ATOM 2715 N N . ARG A 1 347 ? -28.914 -33.128 10.063 1.00 69.19 347 ARG A N 1
ATOM 2716 C CA . ARG A 1 347 ? -29.054 -33.225 11.526 1.00 69.19 347 ARG A CA 1
ATOM 2717 C C . ARG A 1 347 ? -30.473 -32.897 11.963 1.00 69.19 347 ARG A C 1
ATOM 2719 O O . ARG A 1 347 ? -30.910 -33.531 12.949 1.00 69.19 347 ARG A O 1
#

Radius of gyration: 34.79 Å; Cα contacts (8 Å, |Δi|>4): 314; chains: 1; bounding box: 78×67×92 Å

Mean predicted aligned error: 21.49 Å

Sequence (347 aa):
MPIFGEATSPYDEIVEKVTAETCTSENWALILDICDRVSADHSKGAKMCLLSIKKRLNHRDPHVILLALSLLDSLWNNCDSSFRREVSSREFCQELGSKATHSNRSVGEKTRSILKKWAENECKKDPSLGLIETLYKNLLVEGHSFESDQPSKPSNVNMDPDVVQNSEEEAAIARAIALSLDESSRVPVSSLYPSNISDSIPREVRALYDFEAAEDNELTFMAGDIITVTDDSDVNWWRGKSHRGEGLFPANFVTSELNEPEEIVPVARIDESVLIECLRLLEDCDPTGERPDPPELNDLEYRSLAQGPLIDARLAEIDRQHNALAQVDIAIRDVLAIYDQAVQQVR

Foldseek 3Di:
DPPDDDPDFPCLVLLCVQLPPPDPDGPVVSLVVLLVVLQVVFLVSLQSNVSSLLVQCPDPDVSSVLSSLVSLLSNCVRHDVSNLLNCLDPVNLVSLLCQLPQHPPVSNLSSLLSLCVCLVPPCVPDVSSVSSVVSNVVCVVVPRDNDDVPDPPPDDDDDDCPPPPDDVVVVVVVVVVVVVVVPPPDDDDDDDDDDDDDPPDFQKKFFCAFDDDPDPQADGDHGGWIWGFPAPPDVFWTWTATPRGTHIDGPVRIGSCPPDDDDPPQLVDDDVVLLVVLVVQVVVDDPVPPDDGDPVNVVSVVSNVSCVVVVVVVVVVVVVVVVVVSVVVVVVVVVVVVVVVVVVVVD

pLDDT: mean 81.23, std 17.59, range [31.0, 97.06]

Secondary structure (DSSP, 8-state):
---S-----TTHHHHHHHT-TT-SS--HHHHHHHHHHHHHTHHHHHHHHHHHHHHHHT-SSHHHHHHHHHHHHHHHHHS-HHHHHHHTSHHHHHHHHHHHHHS-HHHHHHHHHHHHHHHHHTTTT-GGGHHHHHHHHHHHHTT-----SS-------S--SSS-SSSHHHHHHHHHHHHHHHHTT-----------------EEEEESS-B--SSTTB--B-TT-EEEEEE--SSSEEEEEETTEEEEEEGGGEES--S---------S--HHHHHHHHHHHHTS-TTSSSPPPHHHHHHHHHHHTTHHHHHHHHHHHHHHHHHHHHHHHHHHHHHHHHHHHHHHH-

Organism: Dracunculus medinensis (NCBI:txid318479)

Solvent-accessible surface area (backbone atoms only — not comparable to full-atom values): 20379 Å² total; per-residue (Å²): 123,91,82,72,86,70,84,83,38,97,35,37,69,60,53,44,67,62,28,33,84,84,54,90,64,86,53,61,69,64,48,49,54,48,28,54,54,29,48,74,46,38,59,63,26,28,53,38,40,49,56,39,43,52,56,37,58,68,46,91,51,66,66,25,26,49,38,33,50,52,48,52,54,48,38,60,75,66,32,56,74,49,39,47,47,55,55,29,29,73,73,45,42,51,50,53,50,44,38,38,74,73,46,59,69,71,47,12,38,52,44,34,38,52,42,50,56,44,38,74,67,52,37,80,79,37,79,76,29,50,54,45,40,50,51,44,52,50,44,52,74,73,66,60,75,63,74,62,96,60,75,81,73,73,89,69,74,92,80,83,77,94,58,83,90,52,65,69,59,44,51,49,53,54,49,55,57,56,56,62,66,67,62,81,77,69,84,88,84,81,87,88,86,86,89,87,83,92,76,79,76,78,46,59,28,24,26,72,42,69,42,78,51,91,51,95,61,32,36,51,47,47,52,68,41,62,30,40,48,76,39,71,89,42,88,59,48,23,32,30,39,43,98,75,47,61,22,36,41,56,45,88,41,44,36,74,66,72,64,83,78,79,84,82,70,76,78,86,60,85,56,69,68,47,47,54,55,34,51,58,52,59,74,74,51,60,91,83,66,84,53,84,72,68,80,68,47,60,59,34,44,52,59,37,58,68,34,48,69,60,54,54,57,52,52,58,49,53,52,52,53,52,53,52,53,55,53,51,55,51,52,51,54,53,52,52,53,51,49,55,52,53,60,61,72,77,108